Protein AF-A0A970EPM6-F1 (afdb_monomer)

Secondary structure (DSSP, 8-state):
-TTS---HHHIIIIIHHHHHHHHH--EE-SSS-EE--EETTHHHHHHHHHHHTT------HHHHHHHH-S-EE---HHHHHHHHHHTTEEEETTEEEETTEE-EEEEEEESSS-HHHHHHHHHHHHHHHHHT-EEEEEEE-HHHHHHHHHHT--SEE--------SS--HHHHGGG-GGG---TTS--SS-TT----HHHHHHHHHHTTS-TTSHHHHHHHHHHHHHHHHH-SS---S---------TTTEE----SSS-SS---TTSTTHHHHTTT-EEPP-

Mean predicted aligned error: 4.5 Å

Nearest PDB structures (foldseek):
  5hm4-assembly1_B  TM=7.494E-01  e=6.232E-09  Thermotoga maritima
  1vr5-assembly1_A  TM=7.298E-01  e=5.523E-08  Thermotoga maritima MSB8
  4pfy-assembly1_A  TM=6.991E-01  e=2.836E-08  Thermotoga maritima MSB8
  8j5u-assembly1_A  TM=7.714E-01  e=3.408E-04  Mycobacterium tuberculosis H37Rv
  3lvu-assembly2_B  TM=5.692E-01  e=3.206E-05  Ruegeria pomeroyi

Foldseek 3Di:
DAQAFCDVQCLVLAVVVCLVVLQVDWDDLQPPDIDSFWAQCPLVVVQVVVVVVVDDGDPDPVVSCNVPNRTFGDPDLVSVVSNCVVVQWDQDPQAIDHPRHADEFEEEEADPDDVVLVVVSVVVQVVCVVSGHHYDYDYDHPVVVVQLFQQLVHRHYRDDQFYDDDLQCLVTQVLVALVQDDHHRDGTSHTSLSDDDPLLNVLSVVLVVDDSPDPSSNVSVNVNVVVCVVVVSDGDDHRRDDDQDDDQPFKDDQADPVRNPDDNDCPDPCVVVRVVRIDTDDD

Structure (mmCIF, N/CA/C/O backbone):
data_AF-A0A970EPM6-F1
#
_entry.id   AF-A0A970EPM6-F1
#
loop_
_atom_site.group_PDB
_atom_site.id
_atom_site.type_symbol
_atom_site.label_atom_id
_atom_site.label_alt_id
_atom_site.label_comp_id
_atom_site.label_asym_id
_atom_site.label_entity_id
_atom_site.label_seq_id
_atom_site.pdbx_PDB_ins_code
_atom_site.Cartn_x
_atom_site.Cartn_y
_atom_site.Cartn_z
_atom_site.occupancy
_atom_site.B_iso_or_equiv
_atom_site.auth_seq_id
_atom_site.auth_comp_id
_atom_site.auth_asym_id
_atom_site.auth_atom_id
_atom_site.pdbx_PDB_model_num
ATOM 1 N N . LEU A 1 1 ? 0.037 4.634 -2.249 1.00 57.69 1 LEU A N 1
ATOM 2 C CA . LEU A 1 1 ? -1.307 4.823 -2.851 1.00 57.69 1 LEU A CA 1
ATOM 3 C C . LEU A 1 1 ? -1.718 3.546 -3.557 1.00 57.69 1 LEU A C 1
ATOM 5 O O . LEU A 1 1 ? -0.941 3.065 -4.363 1.00 57.69 1 LEU A O 1
ATOM 9 N N . PRO A 1 2 ? -2.758 2.858 -3.080 1.00 62.00 2 PRO A N 1
ATOM 10 C CA . PRO A 1 2 ? -2.523 2.028 -1.901 1.00 62.00 2 PRO A CA 1
ATOM 11 C C . PRO A 1 2 ? -2.769 0.551 -2.196 1.00 62.00 2 PRO A C 1
ATOM 13 O O . PRO A 1 2 ? -3.256 -0.155 -1.329 1.00 62.00 2 PRO A O 1
ATOM 16 N N . ILE A 1 3 ? -2.507 0.101 -3.422 1.00 72.38 3 ILE A N 1
ATOM 17 C CA . ILE A 1 3 ? -2.706 -1.310 -3.771 1.00 72.38 3 ILE A CA 1
ATOM 18 C C . ILE A 1 3 ? -1.622 -1.833 -4.696 1.00 72.38 3 ILE A C 1
ATOM 20 O O . ILE A 1 3 ? -1.410 -3.029 -4.716 1.00 72.38 3 ILE A O 1
ATOM 24 N N . LEU A 1 4 ? -0.903 -1.003 -5.450 1.00 86.12 4 LEU A N 1
ATOM 25 C CA . LEU A 1 4 ? 0.130 -1.489 -6.365 1.00 86.12 4 LEU A CA 1
ATOM 26 C C . LEU A 1 4 ? 1.472 -0.826 -6.041 1.00 86.12 4 LEU A C 1
ATOM 28 O O . LEU A 1 4 ? 1.567 0.149 -5.286 1.00 86.12 4 LEU A O 1
ATOM 32 N N . THR A 1 5 ? 2.545 -1.378 -6.590 1.00 86.00 5 THR A N 1
ATOM 33 C CA . THR A 1 5 ? 3.831 -0.679 -6.575 1.00 86.00 5 THR A CA 1
ATOM 34 C C . THR A 1 5 ? 3.772 0.448 -7.603 1.00 86.00 5 THR A C 1
ATOM 36 O O . THR A 1 5 ? 3.350 0.218 -8.733 1.00 86.00 5 THR A O 1
ATOM 39 N N . ALA A 1 6 ? 4.196 1.658 -7.231 1.00 85.50 6 ALA A N 1
ATOM 40 C CA . ALA A 1 6 ? 4.201 2.829 -8.112 1.00 85.50 6 ALA A CA 1
ATOM 41 C C . ALA A 1 6 ? 5.395 2.795 -9.087 1.00 85.50 6 ALA A C 1
ATOM 43 O O . ALA A 1 6 ? 6.259 3.664 -9.048 1.00 85.50 6 ALA A O 1
ATOM 44 N N . THR A 1 7 ? 5.513 1.736 -9.889 1.00 86.06 7 THR A N 1
ATOM 45 C CA . THR A 1 7 ? 6.491 1.699 -10.989 1.00 86.06 7 THR A CA 1
ATOM 46 C C . THR A 1 7 ? 6.049 2.660 -12.092 1.00 86.06 7 THR A C 1
ATOM 48 O O . THR A 1 7 ? 4.857 2.945 -12.191 1.00 86.06 7 THR A O 1
ATOM 51 N N . SER A 1 8 ? 6.954 3.117 -12.964 1.00 85.19 8 SER A N 1
ATOM 52 C CA . SER A 1 8 ? 6.582 4.002 -14.083 1.00 85.19 8 SER A CA 1
ATOM 53 C C . SER A 1 8 ? 5.450 3.405 -14.935 1.00 85.19 8 SER A C 1
ATOM 55 O O . SER A 1 8 ? 4.507 4.105 -15.289 1.00 85.19 8 SER A O 1
ATOM 57 N N . ALA A 1 9 ? 5.461 2.084 -15.160 1.00 89.19 9 ALA A N 1
ATOM 58 C CA . ALA A 1 9 ? 4.378 1.388 -15.856 1.00 89.19 9 ALA A CA 1
ATOM 59 C C . ALA A 1 9 ? 3.031 1.510 -15.121 1.00 89.19 9 ALA A C 1
ATOM 61 O O . ALA A 1 9 ? 2.028 1.880 -15.729 1.00 89.19 9 ALA A O 1
ATOM 62 N N . MET A 1 10 ? 2.988 1.240 -13.812 1.00 91.44 10 MET A N 1
ATOM 63 C CA . MET A 1 10 ? 1.738 1.341 -13.043 1.00 91.44 10 MET A CA 1
ATOM 64 C C . MET A 1 10 ? 1.288 2.788 -12.843 1.00 91.44 10 MET A C 1
ATOM 66 O O . MET A 1 10 ? 0.085 3.047 -12.760 1.00 91.44 10 MET A O 1
ATOM 70 N N . SER A 1 11 ? 2.233 3.726 -12.802 1.00 91.00 11 SER A N 1
ATOM 71 C CA . SER A 1 11 ? 1.948 5.154 -12.750 1.00 91.00 11 SER A CA 1
ATOM 72 C C . SER A 1 11 ? 1.157 5.603 -13.977 1.00 91.00 11 SER A C 1
ATOM 74 O O . SER A 1 11 ? 0.103 6.215 -13.812 1.00 91.00 11 SER A O 1
ATOM 76 N N . GLU A 1 12 ? 1.598 5.229 -15.182 1.00 92.06 12 GLU A N 1
ATOM 77 C CA . GLU A 1 12 ? 0.874 5.516 -16.429 1.00 92.06 12 GLU A CA 1
ATOM 78 C C . GLU A 1 12 ? -0.437 4.738 -16.542 1.00 92.06 12 GLU A C 1
ATOM 80 O O . GLU A 1 12 ? -1.476 5.300 -16.882 1.00 92.06 12 GLU A O 1
ATOM 85 N N . LEU A 1 13 ? -0.406 3.437 -16.245 1.00 93.69 13 LEU A N 1
ATOM 86 C CA . LEU A 1 13 ? -1.557 2.565 -16.457 1.00 93.69 13 LEU A CA 1
ATOM 87 C C . LEU A 1 13 ? -2.690 2.850 -15.471 1.00 93.69 13 LEU A C 1
ATOM 89 O O . LEU A 1 13 ? -3.850 2.801 -15.861 1.00 93.69 13 LEU A O 1
ATOM 93 N N . TYR A 1 14 ? -2.389 3.132 -14.205 1.00 94.06 14 TYR A N 1
ATOM 94 C CA . TYR A 1 14 ? -3.408 3.202 -13.157 1.00 94.06 14 TYR A CA 1
ATOM 95 C C . TYR A 1 14 ? -3.399 4.512 -12.377 1.00 94.06 14 TYR A C 1
ATOM 97 O O . TYR A 1 14 ? -4.472 5.042 -12.101 1.00 94.06 14 TYR A O 1
ATOM 105 N N . TYR A 1 15 ? -2.241 5.066 -12.008 1.00 92.88 15 TYR A N 1
ATOM 106 C CA . TYR A 1 15 ? -2.231 6.127 -10.990 1.00 92.88 15 TYR A CA 1
ATOM 107 C C . TYR A 1 15 ? -2.594 7.482 -11.584 1.00 92.88 15 TYR A C 1
ATOM 109 O O . TYR A 1 15 ? -3.502 8.138 -11.075 1.00 92.88 15 TYR A O 1
ATOM 117 N N . LYS A 1 16 ? -1.947 7.879 -12.685 1.00 93.44 16 LYS A N 1
ATOM 118 C CA . LYS A 1 16 ? -2.297 9.107 -13.410 1.00 93.44 16 LYS A CA 1
ATOM 119 C C . LYS A 1 16 ? -3.771 9.082 -13.864 1.00 93.44 16 LYS A C 1
ATOM 121 O O . LYS A 1 16 ? -4.469 10.055 -13.583 1.00 93.44 16 LYS A O 1
ATOM 126 N N . PRO A 1 17 ? -4.312 7.978 -14.430 1.00 95.69 17 PRO A N 1
ATOM 127 C CA . PRO A 1 17 ? -5.745 7.874 -14.731 1.00 95.69 17 PRO A CA 1
ATOM 128 C C . PRO A 1 17 ? -6.679 7.936 -13.512 1.00 95.69 17 PRO A C 1
ATOM 130 O O . PRO A 1 17 ? -7.803 8.421 -13.632 1.00 95.69 17 PRO A O 1
ATOM 133 N N . LEU A 1 18 ? -6.244 7.468 -12.335 1.00 95.44 18 LEU A N 1
ATOM 134 C CA . LEU A 1 18 ? -7.023 7.555 -11.091 1.00 95.44 18 LEU A CA 1
ATOM 135 C C . LEU A 1 18 ? -7.020 8.948 -10.465 1.00 95.44 18 LEU A C 1
ATOM 137 O O . LEU A 1 18 ? -7.893 9.228 -9.644 1.00 95.44 18 LEU A O 1
ATOM 141 N N . LEU A 1 19 ? -6.069 9.815 -10.819 1.00 94.94 19 LEU A N 1
ATOM 142 C CA . LEU A 1 19 ? -5.870 11.103 -10.157 1.00 94.94 19 LEU A CA 1
ATOM 143 C C . LEU A 1 19 ? -7.143 11.972 -10.099 1.00 94.94 19 LEU A C 1
ATOM 145 O O . LEU A 1 19 ? -7.460 12.441 -9.005 1.00 94.94 19 LEU A O 1
ATOM 149 N N . PRO A 1 20 ? -7.940 12.141 -11.177 1.00 97.31 20 PRO A N 1
ATOM 150 C CA . PRO A 1 20 ? -9.185 12.908 -11.096 1.00 97.31 20 PRO A CA 1
ATOM 151 C C . PRO A 1 20 ? -10.180 12.330 -10.083 1.00 97.31 20 PRO A C 1
ATOM 153 O O . PRO A 1 20 ? -10.831 13.075 -9.359 1.00 97.31 20 PRO A O 1
ATOM 156 N N . TRP A 1 21 ? -10.274 11.000 -9.993 1.00 97.50 21 TRP A N 1
ATOM 157 C CA . TRP A 1 21 ? -11.139 10.342 -9.015 1.00 97.50 21 TRP A CA 1
ATOM 158 C C . TRP A 1 21 ? -10.596 10.496 -7.589 1.00 97.50 21 TRP A C 1
ATOM 160 O O . TRP A 1 21 ? -11.365 10.771 -6.677 1.00 97.50 21 TRP A O 1
ATOM 170 N N . LEU A 1 22 ? -9.278 10.385 -7.393 1.00 96.19 22 LEU A N 1
ATOM 171 C CA . LEU A 1 22 ? -8.624 10.577 -6.093 1.00 96.19 22 LEU A CA 1
ATOM 172 C C . LEU A 1 22 ? -8.820 11.996 -5.540 1.00 96.19 22 LEU A C 1
ATOM 174 O O . LEU A 1 22 ? -8.994 12.160 -4.335 1.00 96.19 22 LEU A O 1
ATOM 178 N N . LEU A 1 23 ? -8.808 13.011 -6.407 1.00 97.19 23 LEU A N 1
ATOM 179 C CA . LEU A 1 23 ? -9.039 14.410 -6.032 1.00 97.19 23 LEU A CA 1
ATOM 180 C C . LEU A 1 23 ? -10.483 14.683 -5.587 1.00 97.19 23 LEU A C 1
ATOM 182 O O . LEU A 1 23 ? -10.712 15.577 -4.773 1.00 97.19 23 LEU A O 1
ATOM 186 N N . GLU A 1 24 ? -11.440 13.904 -6.089 1.00 97.94 24 GLU A N 1
ATOM 187 C CA . GLU A 1 24 ? -12.858 13.999 -5.728 1.00 97.94 24 GLU A CA 1
ATOM 188 C C . GLU A 1 24 ? -13.290 12.972 -4.676 1.00 97.94 24 GLU A C 1
ATOM 190 O O . GLU A 1 24 ? -14.407 13.044 -4.170 1.00 97.94 24 GLU A O 1
ATOM 195 N N . PHE A 1 25 ? -12.418 12.027 -4.320 1.00 97.25 25 PHE A N 1
ATOM 196 C CA . PHE A 1 25 ? -12.702 11.035 -3.296 1.00 97.25 25 PHE A CA 1
ATOM 197 C C . PHE A 1 25 ? -12.891 11.715 -1.937 1.00 97.25 25 PHE A C 1
ATOM 199 O O . PHE A 1 25 ? -12.015 12.444 -1.466 1.00 97.25 25 PHE A O 1
ATOM 206 N N . GLU A 1 26 ? -14.028 11.450 -1.297 1.00 97.31 26 GLU A N 1
ATOM 207 C CA . GLU A 1 26 ? -14.397 12.018 -0.005 1.00 97.31 26 GLU A CA 1
ATOM 208 C C . GLU A 1 26 ? -14.700 10.927 1.020 1.00 97.31 26 GLU A C 1
ATOM 210 O O . GLU A 1 26 ? -15.337 9.917 0.720 1.00 97.31 26 GLU A O 1
ATOM 215 N N . LEU A 1 27 ? -14.263 11.165 2.255 1.00 96.44 27 LEU A N 1
ATOM 216 C CA . LEU A 1 27 ? -14.622 10.371 3.422 1.00 96.44 27 LEU A CA 1
ATOM 217 C C . LEU A 1 27 ? -15.643 11.133 4.259 1.00 96.44 27 LEU A C 1
ATOM 219 O O . LEU A 1 27 ? -15.413 12.285 4.626 1.00 96.44 27 LEU A O 1
ATOM 223 N N . ASP A 1 28 ? -16.739 10.463 4.605 1.00 97.06 28 ASP A N 1
ATOM 224 C CA . ASP A 1 28 ? -17.712 10.949 5.580 1.00 97.06 28 ASP A CA 1
ATOM 225 C C . ASP A 1 28 ? -17.211 10.700 7.010 1.00 97.06 28 ASP A C 1
ATOM 227 O O . ASP A 1 28 ? -17.009 9.552 7.427 1.00 97.06 28 ASP A O 1
ATOM 231 N N . LEU A 1 29 ? -17.070 11.781 7.777 1.00 97.50 29 LEU A N 1
ATOM 232 C CA . LEU A 1 29 ? -16.545 11.776 9.141 1.00 97.50 29 LEU A CA 1
ATOM 233 C C . LEU A 1 29 ? -17.605 11.434 10.201 1.00 97.50 29 LEU A C 1
ATOM 235 O O . LEU A 1 29 ? -17.261 11.260 11.366 1.00 97.50 29 LEU A O 1
ATOM 239 N N . GLY A 1 30 ? -18.874 11.262 9.811 1.00 95.38 30 GLY A N 1
ATOM 240 C CA . GLY A 1 30 ? -19.963 10.799 10.682 1.00 95.38 30 GLY A CA 1
ATOM 241 C C . GLY A 1 30 ? -20.627 11.883 11.529 1.00 95.38 30 GLY A C 1
ATOM 242 O O . GLY A 1 30 ? -21.585 11.593 12.238 1.00 95.38 30 GLY A O 1
ATOM 243 N N . ASP A 1 31 ? -20.160 13.125 11.434 1.00 95.31 31 ASP A N 1
ATOM 244 C CA . ASP A 1 31 ? -20.709 14.308 12.107 1.00 95.31 31 ASP A CA 1
ATOM 245 C C . ASP A 1 31 ? -21.369 15.292 11.120 1.00 95.31 31 ASP A C 1
ATOM 247 O O . ASP A 1 31 ? -21.593 16.459 11.441 1.00 95.31 31 ASP A O 1
ATOM 251 N N . GLY A 1 32 ? -21.660 14.828 9.900 1.00 96.06 32 GLY A N 1
ATOM 252 C CA . GLY A 1 32 ? -22.164 15.653 8.802 1.00 96.06 32 GLY A CA 1
ATOM 253 C C . GLY 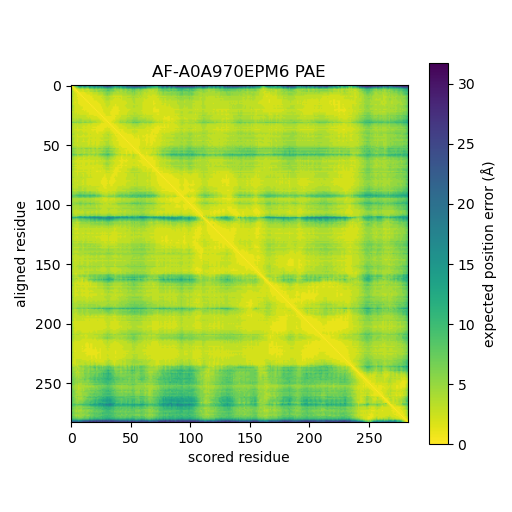A 1 32 ? -21.076 16.418 8.042 1.00 96.06 32 GLY A C 1
ATOM 254 O O . GLY A 1 32 ? -21.409 17.169 7.127 1.00 96.06 32 GLY A O 1
ATOM 255 N N . THR A 1 33 ? -19.796 16.237 8.390 1.00 97.56 33 THR A N 1
ATOM 256 C CA . THR A 1 33 ? -18.658 16.791 7.642 1.00 97.56 33 THR A CA 1
ATOM 257 C C . THR A 1 33 ? -17.938 15.720 6.822 1.00 97.56 33 THR A C 1
ATOM 259 O O . THR A 1 33 ? -17.946 14.536 7.167 1.00 97.56 33 THR A O 1
ATOM 262 N N . THR A 1 34 ? -17.302 16.137 5.726 1.00 98.06 34 THR A N 1
ATOM 263 C CA . THR A 1 34 ? -16.477 15.272 4.873 1.00 98.06 34 THR A CA 1
ATOM 264 C C . THR A 1 34 ? -15.042 15.790 4.781 1.00 98.06 34 THR A C 1
ATOM 266 O O . THR A 1 34 ? -14.743 16.935 5.133 1.00 98.06 34 THR A O 1
ATOM 269 N N . ILE A 1 35 ? -14.130 14.938 4.312 1.00 97.94 35 ILE A N 1
ATOM 270 C CA . ILE A 1 35 ? -12.763 15.321 3.946 1.00 97.94 35 ILE A CA 1
ATOM 271 C C . ILE A 1 35 ? -12.374 14.692 2.611 1.00 97.94 35 ILE A C 1
ATOM 273 O O . ILE A 1 35 ? -12.640 13.517 2.385 1.00 97.94 35 ILE A O 1
ATOM 277 N N . LYS A 1 36 ? -11.659 15.449 1.770 1.00 97.75 36 LYS A N 1
ATOM 278 C CA . LYS A 1 36 ? -10.892 14.922 0.631 1.00 97.75 36 LYS A CA 1
ATOM 279 C C . LYS A 1 36 ? -9.504 14.486 1.120 1.00 97.75 36 LYS A C 1
ATOM 281 O O . LYS A 1 36 ? -8.658 15.366 1.342 1.00 97.75 36 LYS A O 1
ATOM 286 N N . PRO A 1 37 ? -9.238 13.184 1.351 1.00 95.75 37 PRO A N 1
ATOM 287 C CA . PRO A 1 37 ? -8.049 12.734 2.073 1.00 95.75 37 PRO A CA 1
ATOM 288 C C . PRO A 1 37 ? -6.800 12.664 1.189 1.00 95.75 37 PRO A C 1
ATOM 290 O O . PRO A 1 37 ? -5.700 12.494 1.707 1.00 95.75 37 PRO A O 1
ATOM 293 N N . PHE A 1 38 ? -6.943 12.782 -0.132 1.00 96.25 38 PHE A N 1
ATOM 294 C CA . PHE A 1 38 ? -5.821 12.738 -1.060 1.00 96.25 38 PHE A CA 1
ATOM 295 C C . PHE A 1 38 ? -5.080 14.078 -1.125 1.00 96.25 38 PHE A C 1
ATOM 297 O O . PHE A 1 38 ? -5.693 15.150 -1.171 1.00 96.25 38 PHE A O 1
ATOM 304 N N . ASP A 1 39 ? -3.753 14.010 -1.130 1.00 95.38 39 ASP A N 1
ATOM 305 C CA . ASP A 1 39 ? -2.843 15.142 -1.231 1.00 95.38 39 ASP A CA 1
ATOM 306 C C . ASP A 1 39 ? -2.036 15.093 -2.535 1.00 95.38 39 ASP A C 1
ATOM 308 O O . ASP A 1 39 ? -1.052 14.351 -2.604 1.00 95.38 39 ASP A O 1
ATOM 312 N N . PRO A 1 40 ? -2.393 15.890 -3.556 1.00 95.62 40 PRO A N 1
ATOM 313 C CA . PRO A 1 40 ? -1.640 15.923 -4.808 1.00 95.62 40 PRO A CA 1
ATOM 314 C C . PRO A 1 40 ? -0.306 16.670 -4.685 1.00 95.62 40 PRO A C 1
ATOM 316 O O . PRO A 1 40 ? 0.550 16.550 -5.552 1.00 95.62 40 PRO A O 1
ATOM 319 N N . ASN A 1 41 ? -0.098 17.437 -3.610 1.00 95.75 41 ASN A N 1
ATOM 320 C CA . ASN A 1 41 ? 1.027 18.366 -3.504 1.00 95.75 41 ASN A CA 1
ATOM 321 C C . ASN A 1 41 ? 2.227 17.783 -2.747 1.00 95.75 41 ASN A C 1
ATOM 323 O O . ASN A 1 41 ? 3.171 18.507 -2.425 1.00 95.75 41 ASN A O 1
ATOM 327 N N . TYR A 1 42 ? 2.195 16.486 -2.428 1.00 93.62 42 TYR A N 1
ATOM 328 C CA . TYR A 1 42 ? 3.262 15.826 -1.680 1.00 93.62 42 TYR A CA 1
ATOM 329 C C . TYR A 1 42 ? 4.626 15.962 -2.364 1.00 93.62 42 TYR A C 1
ATOM 331 O O . TYR A 1 42 ? 5.580 16.367 -1.700 1.00 93.62 42 TYR A O 1
ATOM 339 N N . ALA A 1 43 ? 4.696 15.691 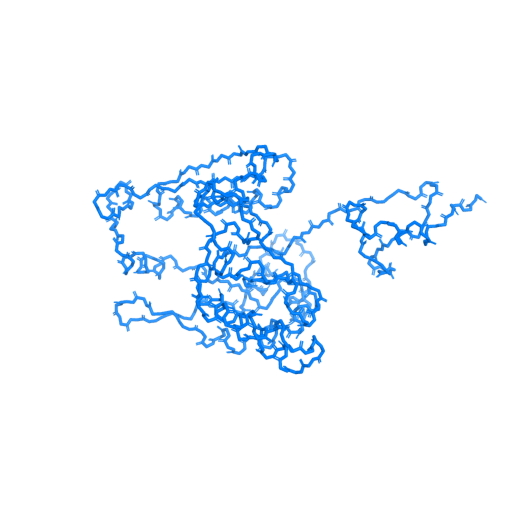-3.673 1.00 94.69 43 ALA A N 1
ATOM 340 C CA . ALA A 1 43 ? 5.931 15.735 -4.456 1.00 94.69 43 ALA A CA 1
ATOM 341 C C . ALA A 1 43 ? 6.635 17.099 -4.359 1.00 94.69 43 ALA A C 1
ATOM 343 O O . ALA A 1 43 ? 7.833 17.174 -4.095 1.00 94.69 43 ALA A O 1
ATOM 344 N N . PHE A 1 44 ? 5.877 18.191 -4.467 1.00 96.50 44 PHE A N 1
ATOM 345 C CA . PHE A 1 44 ? 6.427 19.544 -4.374 1.00 96.50 44 PHE A CA 1
ATOM 346 C C . PHE A 1 44 ? 6.917 19.875 -2.963 1.00 96.50 44 PHE A C 1
ATOM 348 O O . PHE A 1 44 ? 8.011 20.415 -2.804 1.00 96.50 44 PHE A O 1
ATOM 355 N N . ARG A 1 45 ? 6.151 19.505 -1.927 1.00 95.88 45 ARG A N 1
ATOM 356 C CA . ARG A 1 45 ? 6.543 19.767 -0.533 1.00 95.88 45 ARG A CA 1
ATOM 357 C C . ARG A 1 45 ? 7.786 18.988 -0.122 1.00 95.88 45 ARG A C 1
ATOM 359 O O . ARG A 1 45 ? 8.642 19.537 0.568 1.00 95.88 45 ARG A O 1
ATOM 366 N N . ILE A 1 46 ? 7.891 17.716 -0.513 1.00 95.25 46 ILE A N 1
ATOM 367 C CA . ILE A 1 46 ? 9.080 16.923 -0.186 1.00 95.25 46 ILE A CA 1
ATOM 368 C C . ILE A 1 46 ? 10.301 17.419 -0.966 1.00 95.25 46 ILE A C 1
ATOM 370 O O . ILE A 1 46 ? 11.385 17.489 -0.393 1.00 95.25 46 ILE A O 1
ATOM 374 N N . ALA A 1 47 ? 10.127 17.850 -2.219 1.00 97.19 47 ALA A N 1
ATOM 375 C CA . ALA A 1 47 ? 11.197 18.456 -3.001 1.00 97.19 47 ALA A CA 1
ATOM 376 C C . ALA A 1 47 ? 11.712 19.754 -2.365 1.00 97.19 47 ALA A C 1
ATOM 378 O O . ALA A 1 47 ? 12.916 19.911 -2.179 1.00 97.19 47 ALA A O 1
ATOM 379 N N . GLU A 1 48 ? 10.812 20.658 -1.968 1.00 97.12 48 GLU A N 1
ATOM 380 C CA . GLU A 1 48 ? 11.166 21.893 -1.260 1.00 97.12 48 GLU A CA 1
ATOM 381 C C . GLU A 1 48 ? 11.921 21.596 0.042 1.00 97.12 48 GLU A C 1
ATOM 383 O O . GLU A 1 48 ? 12.990 22.161 0.291 1.00 97.12 48 GLU A O 1
ATOM 388 N N . TYR A 1 49 ? 11.414 20.649 0.837 1.00 97.06 49 TYR A N 1
ATOM 389 C CA . TYR A 1 49 ? 12.086 20.208 2.053 1.00 97.06 49 TYR A CA 1
ATOM 390 C C . TYR A 1 49 ? 13.496 19.680 1.765 1.00 97.06 49 TYR A C 1
ATOM 392 O O . TYR A 1 49 ? 14.448 20.122 2.402 1.00 97.06 49 TYR A O 1
ATOM 400 N N . LEU A 1 50 ? 13.669 18.789 0.789 1.00 97.56 50 LEU A N 1
ATOM 401 C CA . LEU A 1 50 ? 14.977 18.219 0.458 1.00 97.56 50 LEU A CA 1
ATOM 402 C C . LEU A 1 50 ? 15.960 19.276 -0.070 1.00 97.56 50 LEU A C 1
ATOM 404 O O . LEU A 1 50 ? 17.116 19.281 0.356 1.00 97.56 50 LEU A O 1
ATOM 408 N N . ARG A 1 51 ? 15.514 20.235 -0.892 1.00 97.44 51 ARG A N 1
ATOM 409 C CA . ARG A 1 51 ? 16.359 21.377 -1.291 1.00 97.44 51 ARG A CA 1
ATOM 410 C C . ARG A 1 51 ? 16.780 22.217 -0.090 1.00 97.44 51 ARG A C 1
ATOM 412 O O . ARG A 1 51 ? 17.938 22.613 -0.004 1.00 97.44 51 ARG A O 1
ATOM 419 N N . SER A 1 52 ? 15.886 22.430 0.883 1.00 97.75 52 SER A N 1
ATOM 420 C CA . SER A 1 52 ? 16.232 23.131 2.133 1.00 97.75 52 SER A CA 1
ATOM 421 C C . SER A 1 52 ? 17.306 22.408 2.959 1.00 97.75 52 SER A C 1
ATOM 423 O O . SER A 1 52 ? 18.024 23.046 3.725 1.00 97.75 52 SER A O 1
ATOM 425 N N . GLN A 1 53 ? 17.439 21.087 2.788 1.00 98.00 53 GLN A N 1
ATOM 426 C CA . GLN A 1 53 ? 18.491 20.271 3.406 1.00 98.00 53 GLN A CA 1
ATOM 427 C C . GLN A 1 53 ? 19.788 20.233 2.573 1.00 98.00 53 GLN A C 1
ATOM 429 O O . GLN A 1 53 ? 20.747 19.573 2.968 1.00 98.00 53 GLN A O 1
ATOM 434 N N . GLY A 1 54 ? 19.838 20.938 1.437 1.00 97.31 54 GLY A N 1
ATOM 435 C CA . GLY A 1 54 ? 21.004 21.016 0.557 1.00 97.31 54 GLY A CA 1
ATOM 436 C C . GLY A 1 54 ? 21.110 19.893 -0.478 1.00 97.31 54 GLY A C 1
ATOM 437 O O . GLY A 1 54 ? 22.166 19.750 -1.091 1.00 97.31 54 GLY A O 1
ATOM 438 N N . TYR A 1 55 ? 20.054 19.096 -0.680 1.00 97.50 55 TYR A N 1
ATOM 439 C CA . TYR A 1 55 ? 20.023 18.111 -1.762 1.00 97.50 55 TYR A CA 1
ATOM 440 C C . TYR A 1 55 ? 19.739 18.779 -3.110 1.00 97.50 55 TYR A C 1
ATOM 442 O O . TYR A 1 55 ? 18.905 19.681 -3.205 1.00 97.50 55 TYR A O 1
ATOM 450 N N . ASP A 1 56 ? 20.408 18.292 -4.154 1.00 96.31 56 ASP A N 1
ATOM 451 C CA . ASP A 1 56 ? 20.168 18.700 -5.537 1.00 96.31 56 ASP A CA 1
ATOM 452 C C . ASP A 1 56 ? 18.925 17.978 -6.075 1.00 96.31 56 ASP A C 1
ATOM 454 O O . ASP A 1 56 ? 18.978 16.800 -6.431 1.00 96.31 56 ASP A O 1
ATOM 458 N N . ILE A 1 57 ? 17.779 18.659 -6.023 1.00 97.44 57 ILE A N 1
ATOM 459 C CA . ILE A 1 57 ? 16.481 18.134 -6.459 1.00 97.44 57 ILE A CA 1
ATOM 460 C C . ILE A 1 57 ? 15.958 19.009 -7.610 1.00 97.44 57 ILE A C 1
ATOM 462 O O . ILE A 1 57 ? 15.801 20.217 -7.388 1.00 97.44 57 ILE A O 1
ATOM 466 N N . PRO A 1 58 ? 15.622 18.434 -8.782 1.00 95.19 58 PRO A N 1
ATOM 467 C CA . PRO A 1 58 ? 15.068 19.164 -9.931 1.00 95.19 58 PRO A CA 1
ATOM 468 C C . PRO A 1 58 ? 13.800 19.938 -9.583 1.00 95.19 58 PRO A C 1
ATOM 470 O O . PRO A 1 58 ? 13.078 19.532 -8.676 1.00 95.19 58 PRO A O 1
ATOM 473 N N . ASP A 1 59 ? 13.519 21.050 -10.263 1.00 93.38 59 ASP A N 1
ATOM 474 C CA . ASP A 1 59 ? 12.338 21.900 -10.047 1.00 93.38 59 ASP A CA 1
ATOM 475 C C . ASP A 1 59 ? 11.192 21.672 -11.036 1.00 93.38 59 ASP A C 1
ATOM 477 O O . ASP A 1 59 ? 10.106 22.222 -10.839 1.00 93.38 59 ASP A O 1
ATOM 481 N N . ASP A 1 60 ? 11.392 20.821 -12.039 1.00 95.62 60 ASP A N 1
ATOM 482 C CA . ASP A 1 60 ? 10.375 20.500 -13.023 1.00 95.62 60 ASP A CA 1
ATOM 483 C C . ASP A 1 60 ? 9.316 19.536 -12.462 1.00 95.62 60 ASP A C 1
ATOM 485 O O . ASP A 1 60 ? 9.601 18.527 -11.817 1.00 95.62 60 ASP A O 1
ATOM 489 N N . GLU A 1 61 ? 8.051 19.870 -12.702 1.00 94.44 61 GLU A N 1
ATOM 490 C CA . GLU A 1 61 ? 6.909 19.154 -12.132 1.00 94.44 61 GLU A CA 1
ATOM 491 C C . GLU A 1 61 ? 6.853 17.680 -12.551 1.00 94.44 61 GLU A C 1
ATOM 493 O O . GLU A 1 61 ? 6.562 16.818 -11.722 1.00 94.44 61 GLU A O 1
ATOM 498 N N . GLU A 1 62 ? 7.160 17.379 -13.813 1.00 92.50 62 GLU A N 1
ATOM 499 C CA . GLU A 1 62 ? 7.095 16.016 -14.338 1.00 92.50 62 GLU A CA 1
ATOM 500 C C . GLU A 1 62 ? 8.116 15.100 -13.653 1.00 92.50 62 GLU A C 1
ATOM 502 O O . GLU A 1 62 ? 7.739 14.023 -13.185 1.00 92.50 62 GLU A O 1
ATOM 507 N N . THR A 1 63 ? 9.366 15.547 -13.495 1.00 93.31 63 THR A N 1
ATOM 508 C CA . THR A 1 63 ? 10.394 14.785 -12.773 1.00 93.31 63 THR A CA 1
ATOM 509 C C . THR A 1 63 ? 10.050 14.657 -11.297 1.00 93.31 63 THR A C 1
ATOM 511 O O . THR A 1 63 ? 10.233 13.588 -10.721 1.00 93.31 63 THR A O 1
ATOM 514 N N . LEU A 1 64 ? 9.493 15.693 -10.662 1.00 94.75 64 LEU A N 1
ATOM 515 C CA . LEU A 1 64 ? 9.058 15.585 -9.267 1.00 94.75 64 LEU A CA 1
ATOM 516 C C . LEU A 1 64 ? 7.949 14.544 -9.080 1.00 94.75 64 LEU A C 1
ATOM 518 O O . LEU A 1 64 ? 7.986 13.780 -8.111 1.00 94.75 64 LEU A O 1
ATOM 522 N N . ILE A 1 65 ? 6.981 14.492 -9.995 1.00 92.25 65 ILE A N 1
ATOM 523 C CA . ILE A 1 65 ? 5.908 13.491 -9.976 1.00 92.25 65 ILE A CA 1
ATOM 524 C C . ILE A 1 65 ? 6.457 12.090 -10.269 1.00 92.25 65 ILE A C 1
ATOM 526 O O . ILE A 1 65 ? 6.005 11.135 -9.640 1.00 92.25 65 ILE A O 1
ATOM 530 N N . ASP A 1 66 ? 7.427 11.940 -11.170 1.00 89.19 66 ASP A N 1
ATOM 531 C CA . ASP A 1 66 ? 8.085 10.650 -11.417 1.00 89.19 66 ASP A CA 1
ATOM 532 C C . ASP A 1 66 ? 8.868 10.166 -10.180 1.00 89.19 66 ASP A C 1
ATOM 534 O O . ASP A 1 66 ? 8.701 9.030 -9.735 1.00 89.19 66 ASP A O 1
ATOM 538 N N . MET A 1 67 ? 9.637 11.058 -9.545 1.00 89.44 67 MET A N 1
ATOM 539 C CA . MET A 1 67 ? 10.454 10.748 -8.366 1.00 89.44 67 MET A CA 1
ATOM 540 C C . MET A 1 67 ? 9.624 10.428 -7.115 1.00 89.44 67 MET A C 1
ATOM 542 O O . MET A 1 67 ? 9.949 9.498 -6.372 1.00 89.44 67 MET A O 1
ATOM 546 N N . PHE A 1 68 ? 8.592 11.229 -6.831 1.00 90.69 68 PHE A N 1
ATOM 547 C CA . PHE A 1 68 ? 7.868 11.193 -5.552 1.00 90.69 68 PHE A CA 1
ATOM 548 C C . PHE A 1 68 ? 6.415 10.716 -5.668 1.00 90.69 68 PHE A C 1
ATOM 550 O O . PHE A 1 68 ? 5.760 10.487 -4.647 1.00 90.69 68 PHE A O 1
ATOM 557 N N . GLY A 1 69 ? 5.921 10.510 -6.887 1.00 91.19 69 GLY A N 1
ATOM 558 C CA . GLY A 1 69 ? 4.573 10.041 -7.180 1.00 91.19 69 GLY A CA 1
ATOM 559 C C . GLY A 1 69 ? 3.531 11.157 -7.283 1.00 91.19 69 GLY A C 1
ATOM 560 O O . GLY A 1 69 ? 3.758 12.315 -6.944 1.00 91.19 69 GLY A O 1
ATOM 561 N N . ILE A 1 70 ? 2.326 10.767 -7.706 1.00 92.56 70 ILE A N 1
ATOM 562 C CA . ILE A 1 70 ? 1.184 11.667 -7.961 1.00 92.56 70 ILE A CA 1
ATOM 563 C C . ILE A 1 70 ? 0.569 12.312 -6.703 1.00 92.56 70 ILE A C 1
ATOM 565 O O . ILE A 1 70 ? -0.422 13.031 -6.802 1.00 92.56 70 ILE A O 1
ATOM 569 N N . GLY A 1 71 ? 1.075 11.983 -5.513 1.00 92.50 71 GLY A N 1
ATOM 570 C CA . GLY A 1 71 ? 0.521 12.432 -4.241 1.00 92.50 71 GLY A CA 1
ATOM 571 C C . GLY A 1 71 ? 0.682 11.418 -3.112 1.00 92.50 71 GLY A C 1
ATOM 572 O O . GLY A 1 71 ? 1.377 10.410 -3.244 1.00 92.50 71 GLY A O 1
ATOM 573 N N . CYS A 1 72 ? 0.006 11.662 -1.990 1.00 92.75 72 CYS A N 1
ATOM 574 C CA . CYS A 1 72 ? -0.090 10.726 -0.868 1.00 92.75 72 CYS A CA 1
ATOM 575 C C . CYS A 1 72 ? -1.399 10.911 -0.079 1.00 92.75 72 CYS A C 1
ATOM 577 O O . CYS A 1 72 ? -2.231 11.753 -0.414 1.00 92.75 72 CYS A O 1
ATOM 579 N N . TRP A 1 73 ? -1.607 10.107 0.966 1.00 93.38 73 TRP A N 1
ATOM 580 C CA . TRP A 1 73 ? -2.685 10.354 1.926 1.00 93.38 73 TRP A CA 1
ATOM 581 C C . TRP A 1 73 ? -2.304 11.499 2.867 1.00 93.38 73 TRP A C 1
ATOM 583 O O . TRP A 1 73 ? -1.205 11.502 3.425 1.00 93.38 73 TRP A O 1
ATOM 593 N N . LYS A 1 74 ? -3.213 12.459 3.064 1.00 93.81 74 LYS A N 1
ATOM 594 C CA . LYS A 1 74 ? -3.020 13.586 3.985 1.00 93.81 74 LYS A CA 1
ATOM 595 C C . LYS A 1 74 ? -2.813 13.091 5.412 1.00 93.81 74 LYS A C 1
ATOM 597 O O . LYS A 1 74 ? -3.549 12.239 5.906 1.00 93.81 74 LYS A O 1
ATOM 602 N N . TYR A 1 75 ? -1.885 13.728 6.119 1.00 94.12 75 TYR A N 1
ATOM 603 C CA . TYR A 1 75 ? -1.839 13.652 7.574 1.00 94.12 75 TYR A CA 1
ATOM 604 C C . TYR A 1 75 ? -2.950 14.540 8.161 1.00 94.12 75 TYR A C 1
ATOM 606 O O . TYR A 1 75 ? -2.838 15.765 8.147 1.00 94.12 75 TYR A O 1
ATOM 614 N N . ALA A 1 76 ? -4.034 13.923 8.639 1.00 96.69 76 ALA A N 1
ATOM 615 C CA . ALA A 1 76 ? -5.235 14.614 9.120 1.00 96.69 76 ALA A CA 1
ATOM 616 C C . ALA A 1 76 ? -5.734 14.031 10.464 1.00 96.69 76 ALA A C 1
ATOM 618 O O . ALA A 1 76 ? -6.760 13.348 10.493 1.00 96.69 76 ALA A O 1
ATOM 619 N N . PRO A 1 77 ? -5.026 14.272 11.588 1.00 97.25 77 PRO A N 1
ATOM 620 C CA . PRO A 1 77 ? -5.350 13.660 12.881 1.00 97.25 77 PRO A CA 1
ATOM 621 C C . PRO A 1 77 ? -6.753 14.019 13.395 1.00 97.25 77 PRO A C 1
ATOM 623 O O . PRO A 1 77 ? -7.425 13.169 13.964 1.00 97.25 77 PRO A O 1
ATOM 626 N N . GLU A 1 78 ? -7.248 15.231 13.145 1.00 97.12 78 GLU A N 1
ATOM 627 C CA . GLU A 1 78 ? -8.609 15.619 13.552 1.00 97.12 78 GLU A CA 1
ATOM 628 C C . GLU A 1 78 ? -9.689 14.807 12.820 1.00 97.12 78 GLU A C 1
ATOM 630 O O . GLU A 1 78 ? -10.668 14.372 13.425 1.00 97.12 78 GLU A O 1
ATOM 635 N N . ALA A 1 79 ? -9.498 14.548 11.522 1.00 98.00 79 ALA A N 1
ATOM 636 C CA . ALA A 1 79 ? -10.398 13.698 10.747 1.00 98.00 79 ALA A CA 1
ATOM 637 C C . ALA A 1 79 ? -10.297 12.230 11.187 1.00 98.00 79 ALA A C 1
ATOM 639 O O . ALA A 1 79 ? -11.319 11.560 11.321 1.00 98.00 79 ALA A O 1
ATOM 640 N N . ALA A 1 80 ? -9.082 11.744 11.467 1.00 97.38 80 ALA A N 1
ATOM 641 C CA . ALA A 1 80 ? -8.871 10.406 12.012 1.00 97.38 80 ALA A CA 1
ATOM 642 C C . ALA A 1 80 ? -9.587 10.221 13.362 1.00 97.38 80 ALA A C 1
ATOM 644 O O . ALA A 1 80 ? -10.246 9.205 13.561 1.00 97.38 80 ALA A O 1
ATOM 645 N N . GLU A 1 81 ? -9.531 11.209 14.262 1.00 97.88 81 GLU A N 1
ATOM 646 C CA . GLU A 1 81 ? -10.229 11.171 15.557 1.00 97.88 81 GLU A CA 1
ATOM 647 C C . GLU A 1 81 ? -11.740 11.010 15.377 1.00 97.88 81 GLU A C 1
ATOM 649 O O . GLU A 1 81 ? -12.338 10.122 15.986 1.00 97.88 81 GLU A O 1
ATOM 654 N N . LYS A 1 82 ? -12.344 11.789 14.473 1.00 98.12 82 LYS A N 1
ATOM 655 C CA . LYS A 1 82 ? -13.767 11.653 14.135 1.00 98.12 82 LYS A CA 1
ATOM 656 C C . LYS A 1 82 ? -14.101 10.269 13.576 1.00 98.12 82 LYS A C 1
ATOM 658 O O . LYS A 1 82 ? -15.099 9.681 13.983 1.00 98.12 82 LYS A O 1
ATOM 663 N N . LEU A 1 83 ? -13.258 9.716 12.701 1.00 97.44 83 LEU A N 1
ATOM 664 C CA . LEU A 1 83 ? -13.454 8.374 12.141 1.00 97.44 83 LEU A CA 1
ATOM 665 C C . LEU A 1 83 ? -13.365 7.274 13.209 1.00 97.44 83 LEU A C 1
ATOM 667 O O . LEU A 1 83 ? -14.189 6.361 13.201 1.00 97.44 83 LEU A O 1
ATOM 671 N N . PHE A 1 84 ? -12.428 7.366 14.158 1.00 97.50 84 PHE A N 1
ATOM 672 C CA . PHE A 1 84 ? -12.351 6.410 15.267 1.00 97.50 84 PHE A CA 1
ATOM 673 C C . PHE A 1 84 ? -13.567 6.510 16.198 1.00 97.50 84 PHE A C 1
ATOM 675 O O . PHE A 1 84 ? -14.126 5.481 16.577 1.00 97.50 84 PHE A O 1
ATOM 682 N N . ILE A 1 85 ? -14.038 7.725 16.499 1.00 97.75 85 ILE A N 1
ATOM 683 C CA . ILE A 1 85 ? -15.276 7.933 17.267 1.00 97.75 85 ILE A CA 1
ATOM 684 C C . ILE A 1 85 ? -16.484 7.353 16.518 1.00 97.75 85 ILE A C 1
ATOM 686 O O . ILE A 1 85 ? -17.275 6.613 17.103 1.00 97.75 85 ILE A O 1
ATOM 690 N N . LYS A 1 86 ? -16.596 7.607 15.208 1.00 97.12 86 LYS A N 1
ATOM 691 C CA . LYS A 1 86 ? -17.632 7.030 14.332 1.00 97.12 86 LYS A CA 1
ATOM 692 C C . LYS A 1 86 ? -17.602 5.497 14.336 1.00 97.12 86 LYS A C 1
ATOM 694 O O . LYS A 1 86 ? -18.657 4.870 14.300 1.00 97.12 86 LYS A O 1
ATOM 699 N N . ALA A 1 87 ? -16.416 4.892 14.415 1.00 96.88 87 ALA A N 1
ATOM 700 C CA . ALA A 1 87 ? -16.233 3.444 14.522 1.00 96.88 87 ALA A CA 1
ATOM 701 C C . ALA A 1 87 ? -16.571 2.872 15.919 1.00 96.88 87 ALA A C 1
ATOM 703 O O . ALA A 1 87 ? -16.547 1.653 16.109 1.00 96.88 87 ALA A O 1
ATOM 704 N N . GLY A 1 88 ? -16.915 3.724 16.890 1.00 97.44 88 GLY A N 1
ATOM 705 C CA . GLY A 1 88 ? -17.309 3.335 18.244 1.00 97.44 88 GLY A CA 1
ATOM 706 C C . GLY A 1 88 ? -16.157 3.275 19.245 1.00 97.44 88 GLY A C 1
ATOM 707 O O . GLY A 1 88 ? -16.309 2.641 20.292 1.00 97.44 88 GLY A O 1
ATOM 708 N N . LEU A 1 89 ? -15.009 3.886 18.935 1.00 98.19 89 LEU A N 1
ATOM 709 C CA . LEU A 1 89 ? -13.946 4.073 19.916 1.00 98.19 89 LEU A CA 1
ATOM 710 C C . LEU A 1 89 ? -14.205 5.319 20.769 1.00 98.19 89 LEU A C 1
ATOM 712 O O . LEU A 1 89 ? -14.710 6.338 20.305 1.00 98.19 89 LEU A O 1
ATOM 716 N N . GLU A 1 90 ? -13.788 5.249 22.024 1.00 97.75 90 GLU A N 1
ATOM 717 C CA . GLU A 1 90 ? -13.889 6.328 22.998 1.00 97.75 90 GLU A CA 1
ATOM 718 C C . GLU A 1 90 ? -12.488 6.779 23.406 1.00 97.75 90 GLU A C 1
ATOM 720 O O . GLU A 1 90 ? -11.675 5.972 23.863 1.00 97.75 90 GLU A O 1
ATOM 725 N N . LYS A 1 91 ? -12.208 8.077 23.287 1.00 96.50 91 LYS A N 1
ATOM 726 C CA . LYS A 1 91 ? -10.962 8.667 23.781 1.00 96.50 91 LYS A CA 1
ATOM 727 C C . LYS A 1 91 ? -11.102 9.007 25.265 1.00 96.50 91 LYS A C 1
ATOM 729 O O . LYS A 1 91 ? -12.010 9.741 25.653 1.00 96.50 91 LYS A O 1
ATOM 734 N N . ARG A 1 92 ? -10.203 8.485 26.098 1.00 95.50 92 ARG A N 1
ATOM 735 C CA . ARG A 1 92 ? -10.116 8.746 27.544 1.00 95.50 92 ARG A CA 1
ATOM 736 C C . ARG A 1 92 ? -8.761 9.373 27.887 1.00 95.50 92 ARG A C 1
ATOM 738 O O . ARG A 1 92 ? -7.923 9.579 27.013 1.00 95.50 92 ARG A O 1
ATOM 745 N N . ALA A 1 93 ? -8.555 9.715 29.160 1.00 93.19 93 ALA A N 1
ATOM 746 C CA . ALA A 1 93 ? -7.334 10.387 29.618 1.00 93.19 93 ALA A CA 1
ATOM 747 C C . ALA A 1 93 ? -6.064 9.529 29.462 1.00 93.19 93 ALA A C 1
ATOM 749 O O . ALA A 1 93 ? -4.973 10.070 29.317 1.00 93.19 93 ALA A O 1
ATOM 750 N N . ASP A 1 94 ? -6.214 8.207 29.503 1.00 93.50 94 ASP A N 1
ATOM 751 C CA . ASP A 1 94 ? -5.144 7.208 29.494 1.00 93.50 94 ASP A CA 1
ATOM 752 C C . ASP A 1 94 ? -5.050 6.412 28.180 1.00 93.50 94 ASP A C 1
ATOM 754 O O . ASP A 1 94 ? -4.173 5.561 28.046 1.00 93.50 94 ASP A O 1
ATOM 758 N N . GLY A 1 95 ? -5.918 6.685 27.202 1.00 95.81 95 GLY A N 1
ATOM 759 C CA . GLY A 1 95 ? -5.865 6.053 25.888 1.00 95.81 95 GLY A CA 1
ATOM 760 C C . GLY A 1 95 ? -7.225 5.924 25.214 1.00 95.81 95 GLY A C 1
ATOM 761 O O . GLY A 1 95 ? -8.212 6.551 25.604 1.00 95.81 95 GLY A O 1
ATOM 762 N N . TRP A 1 96 ? -7.265 5.092 24.181 1.00 98.25 96 TRP A N 1
ATOM 763 C CA . TRP A 1 96 ? -8.480 4.766 23.442 1.00 98.25 96 TRP A CA 1
ATOM 764 C C . TRP A 1 96 ? -9.108 3.476 23.955 1.00 98.25 96 TRP A C 1
ATOM 766 O O . TRP A 1 96 ? -8.406 2.557 24.371 1.00 98.25 96 TRP A O 1
ATOM 776 N N . TYR A 1 97 ? -10.434 3.411 23.908 1.00 98.25 97 TYR A N 1
ATOM 777 C CA . TYR A 1 97 ? -11.224 2.281 24.377 1.00 98.25 97 TYR A CA 1
ATOM 778 C C . TYR A 1 97 ? -12.223 1.855 23.311 1.00 98.25 97 TYR A C 1
ATOM 780 O O . TYR A 1 97 ? -12.753 2.688 22.582 1.00 98.25 97 TYR A O 1
ATOM 788 N N . TYR A 1 98 ? -12.521 0.563 23.248 1.00 97.75 98 TYR A N 1
ATOM 789 C CA . TYR A 1 98 ? -13.571 0.022 22.393 1.00 97.75 98 TYR A CA 1
ATOM 790 C C . TYR A 1 98 ? -14.445 -0.917 23.216 1.00 97.75 98 TYR A C 1
ATOM 792 O O . TYR A 1 98 ? -13.946 -1.842 23.854 1.00 97.75 98 TYR A O 1
ATOM 800 N N . LYS A 1 99 ? -15.760 -0.669 23.233 1.00 97.00 99 LYS A N 1
ATOM 801 C CA . LYS A 1 99 ? -16.731 -1.456 24.022 1.00 97.00 99 LYS A CA 1
ATOM 802 C C . LYS A 1 99 ? -16.350 -1.602 25.507 1.00 97.00 99 LYS A C 1
ATOM 804 O O . LYS A 1 99 ? -16.592 -2.640 26.112 1.00 97.00 99 LYS A O 1
ATOM 809 N N . GLY A 1 100 ? -15.777 -0.551 26.093 1.00 96.75 100 GLY A N 1
ATOM 810 C CA . GLY A 1 100 ? -15.406 -0.499 27.510 1.00 96.75 100 GLY A CA 1
ATOM 811 C C . GLY A 1 100 ? -13.993 -0.983 27.841 1.00 96.75 100 GLY A C 1
ATOM 812 O O . GLY A 1 100 ? -13.504 -0.633 28.913 1.00 96.75 100 GLY A O 1
ATOM 813 N N . GLU A 1 101 ? -13.316 -1.677 26.924 1.00 97.50 101 GLU A N 1
ATOM 814 C CA . GLU A 1 101 ? -11.972 -2.233 27.127 1.00 97.50 101 GLU A CA 1
ATOM 815 C C . GLU A 1 101 ? -10.883 -1.364 26.476 1.00 97.50 101 GLU A C 1
ATOM 817 O O . GLU A 1 101 ? -11.157 -0.732 25.447 1.00 97.50 101 GLU A O 1
ATOM 822 N N . PRO A 1 102 ? -9.656 -1.315 27.036 1.00 96.88 102 PRO A N 1
ATOM 823 C CA . PRO A 1 102 ? -8.535 -0.622 26.408 1.00 96.88 102 PRO A CA 1
ATOM 824 C C . PRO A 1 102 ? -8.282 -1.133 24.985 1.00 96.88 102 PRO A C 1
ATOM 826 O O . PRO A 1 102 ? -8.150 -2.335 24.754 1.00 96.88 102 PRO A O 1
ATOM 829 N N . PHE A 1 103 ? -8.179 -0.213 24.028 1.00 97.44 103 PHE A N 1
ATOM 830 C CA . PHE A 1 103 ? -7.864 -0.528 22.640 1.00 97.44 103 PHE A CA 1
ATOM 831 C C . PHE A 1 103 ? -6.345 -0.589 22.463 1.00 97.44 103 PHE A C 1
ATOM 833 O O . PHE A 1 103 ? -5.669 0.439 22.355 1.00 97.44 103 PHE A O 1
ATOM 840 N N . VAL A 1 104 ? -5.816 -1.813 22.490 1.00 96.69 104 VAL A N 1
ATOM 841 C CA . VAL A 1 104 ? -4.385 -2.109 22.372 1.00 96.69 104 VAL A CA 1
ATOM 842 C C . VAL A 1 104 ? -4.084 -2.633 20.972 1.00 96.69 104 VAL A C 1
ATOM 844 O O . VAL A 1 104 ? -4.824 -3.475 20.474 1.00 96.69 104 VAL A O 1
ATOM 847 N N . ILE A 1 105 ? -3.004 -2.143 20.360 1.00 97.12 105 ILE A N 1
ATOM 848 C CA . ILE A 1 105 ? -2.562 -2.532 19.016 1.00 97.12 105 ILE A CA 1
ATOM 849 C C . ILE A 1 105 ? -1.174 -3.172 19.090 1.00 97.12 105 ILE A C 1
ATOM 851 O O . ILE A 1 105 ? -0.197 -2.536 19.487 1.00 97.12 105 ILE A O 1
ATOM 855 N N . ASN A 1 106 ? -1.056 -4.415 18.649 1.00 97.81 106 ASN A N 1
ATOM 856 C CA . ASN A 1 106 ? 0.196 -5.145 18.549 1.00 97.81 106 ASN A CA 1
ATOM 857 C C . ASN A 1 106 ? 0.765 -5.048 17.133 1.00 97.81 106 ASN A C 1
ATOM 859 O O . ASN A 1 106 ? 0.168 -5.508 16.156 1.00 97.81 106 ASN A O 1
ATOM 863 N N . MET A 1 107 ? 1.957 -4.465 17.029 1.00 97.75 107 MET A N 1
ATOM 864 C CA . MET A 1 107 ? 2.641 -4.240 15.763 1.00 97.75 107 MET A CA 1
ATOM 865 C C . MET A 1 107 ? 3.869 -5.141 15.635 1.00 97.75 107 MET A C 1
ATOM 867 O O . MET A 1 107 ? 4.659 -5.278 16.574 1.00 97.75 107 MET A O 1
ATOM 871 N N . THR A 1 108 ? 4.066 -5.740 14.459 1.00 96.56 108 THR A N 1
ATOM 872 C CA . THR A 1 108 ? 5.245 -6.580 14.189 1.00 96.56 108 THR A CA 1
ATOM 873 C C . THR A 1 108 ? 5.947 -6.225 12.885 1.00 96.56 108 THR A C 1
ATOM 875 O O . THR A 1 108 ? 5.327 -5.783 11.920 1.00 96.56 108 THR A O 1
ATOM 878 N N . TYR A 1 109 ? 7.262 -6.427 12.831 1.00 94.88 109 TYR A N 1
ATOM 879 C CA . TYR A 1 109 ? 8.029 -6.299 11.593 1.00 94.88 109 TYR A CA 1
ATOM 880 C C . TYR A 1 109 ? 9.152 -7.334 11.499 1.00 94.88 109 TYR A C 1
ATOM 882 O O . TYR A 1 109 ? 9.567 -7.923 12.494 1.00 94.88 109 TYR A O 1
ATOM 890 N N . LEU A 1 110 ? 9.648 -7.563 10.285 1.00 92.94 110 LEU A N 1
ATOM 891 C CA . LEU A 1 110 ? 10.739 -8.498 10.027 1.00 92.94 110 LEU A CA 1
ATOM 892 C C . LEU A 1 110 ? 12.081 -7.945 10.544 1.00 92.94 110 LEU A C 1
ATOM 894 O O . LEU A 1 110 ? 12.469 -6.838 10.184 1.00 92.94 110 LEU A O 1
ATOM 898 N N . ALA A 1 111 ? 12.783 -8.705 11.391 1.00 87.38 111 ALA A N 1
ATOM 899 C CA . ALA A 1 111 ? 13.954 -8.218 12.127 1.00 87.38 111 ALA A CA 1
ATOM 900 C C . ALA A 1 111 ? 15.227 -8.032 11.278 1.00 87.38 111 ALA A C 1
ATOM 902 O O . ALA A 1 111 ? 15.943 -7.048 11.452 1.00 87.38 111 ALA A O 1
ATOM 903 N N . GLU A 1 112 ? 15.545 -8.996 10.409 1.00 78.56 112 GLU A N 1
ATOM 904 C CA . GLU A 1 112 ? 16.905 -9.144 9.852 1.00 78.56 112 GLU A CA 1
ATOM 905 C C . GLU A 1 112 ? 17.051 -8.679 8.403 1.00 78.56 112 GLU A C 1
ATOM 907 O O . GLU A 1 112 ? 18.138 -8.306 7.966 1.00 78.56 112 GLU A O 1
ATOM 912 N N . THR A 1 113 ? 15.964 -8.711 7.640 1.00 81.12 113 THR A N 1
ATOM 913 C CA . THR A 1 113 ? 15.961 -8.348 6.223 1.00 81.12 113 THR A CA 1
ATOM 914 C C . THR A 1 113 ? 14.910 -7.283 5.973 1.00 81.12 113 THR A C 1
ATOM 916 O O . THR A 1 113 ? 14.098 -6.971 6.841 1.00 81.12 113 THR A O 1
ATOM 919 N N . GLU A 1 114 ? 14.943 -6.699 4.778 1.00 81.88 114 GLU A N 1
ATOM 920 C CA . GLU A 1 114 ? 13.854 -5.843 4.318 1.00 81.88 114 GLU A CA 1
ATOM 921 C C . GLU A 1 114 ? 13.624 -4.598 5.193 1.00 81.88 114 GLU A C 1
ATOM 923 O O . GLU A 1 114 ? 12.503 -4.219 5.540 1.00 81.88 114 GLU A O 1
ATOM 928 N N . ALA A 1 115 ? 14.730 -3.921 5.516 1.00 86.19 115 ALA A N 1
ATOM 929 C CA . ALA A 1 115 ? 14.782 -2.788 6.438 1.00 86.19 115 ALA A CA 1
ATOM 930 C C . ALA A 1 115 ? 13.758 -1.677 6.152 1.00 86.19 115 ALA A C 1
ATOM 932 O O . ALA A 1 115 ? 13.350 -0.972 7.075 1.00 86.19 115 ALA A O 1
ATOM 933 N N . GLN A 1 116 ? 13.331 -1.497 4.898 1.00 86.50 116 GLN A N 1
ATOM 934 C CA . GLN A 1 116 ? 12.324 -0.493 4.569 1.00 86.50 116 GLN A CA 1
ATOM 935 C C . GLN A 1 116 ? 10.943 -0.830 5.162 1.00 86.50 116 GLN A C 1
ATOM 937 O O . GLN A 1 116 ? 10.297 0.054 5.724 1.00 86.50 116 GLN A O 1
ATOM 942 N N . ALA A 1 117 ? 10.534 -2.107 5.143 1.00 86.50 117 ALA A N 1
ATOM 943 C CA . ALA A 1 117 ? 9.282 -2.546 5.763 1.00 86.50 117 ALA A CA 1
ATOM 944 C C . ALA A 1 117 ? 9.295 -2.335 7.283 1.00 86.50 117 ALA A C 1
ATOM 946 O O . ALA A 1 117 ? 8.332 -1.818 7.858 1.00 86.50 117 ALA A O 1
ATOM 947 N N . GLY A 1 118 ? 10.423 -2.662 7.923 1.00 90.75 118 GLY A N 1
ATOM 948 C CA . GLY A 1 118 ? 10.641 -2.395 9.344 1.00 90.75 118 GLY A CA 1
ATOM 949 C C . GLY A 1 118 ? 10.563 -0.908 9.680 1.00 90.75 118 GLY A C 1
ATOM 950 O O . GLY A 1 118 ? 9.793 -0.516 10.553 1.00 90.75 118 GLY A O 1
ATOM 951 N N . ARG A 1 119 ? 11.285 -0.056 8.939 1.00 90.56 119 ARG A N 1
ATOM 952 C CA . ARG A 1 119 ? 11.274 1.405 9.139 1.00 90.56 119 ARG A CA 1
ATOM 953 C C . ARG A 1 119 ? 9.884 2.015 8.981 1.00 90.56 119 ARG A C 1
ATOM 955 O O . ARG A 1 119 ? 9.518 2.869 9.780 1.00 90.56 119 ARG A O 1
ATOM 962 N N . GLY A 1 120 ? 9.105 1.569 7.997 1.00 91.44 120 GLY A N 1
ATOM 963 C CA . GLY A 1 120 ? 7.721 2.015 7.840 1.00 91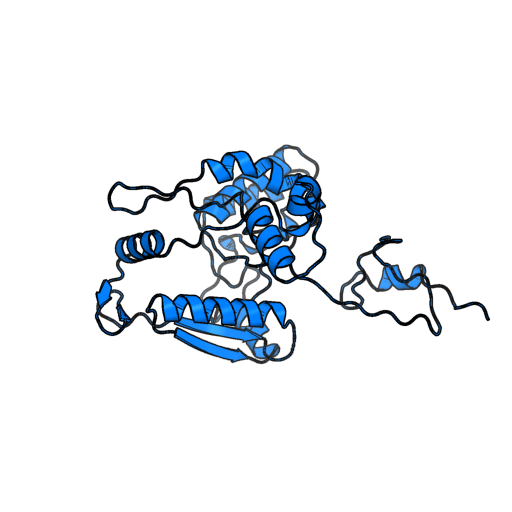.44 120 GLY A CA 1
ATOM 964 C C . GLY A 1 120 ? 6.829 1.641 9.010 1.00 91.44 120 GLY A C 1
ATOM 965 O O . GLY A 1 120 ? 6.064 2.469 9.492 1.00 91.44 120 GLY A O 1
ATOM 966 N N . THR A 1 121 ? 6.968 0.410 9.504 1.00 94.25 121 THR A N 1
ATOM 967 C CA . THR A 1 121 ? 6.203 -0.067 10.664 1.00 94.25 121 THR A CA 1
ATOM 968 C C . THR A 1 121 ? 6.574 0.708 11.929 1.00 94.25 121 THR A C 1
ATOM 970 O O . THR A 1 121 ? 5.687 1.099 12.681 1.00 94.25 121 THR A O 1
ATOM 973 N N . ILE A 1 122 ? 7.866 0.994 12.133 1.00 95.44 122 ILE A N 1
ATOM 974 C CA . ILE A 1 122 ? 8.358 1.840 13.234 1.00 95.44 122 ILE A CA 1
ATOM 975 C C . ILE A 1 122 ? 7.785 3.261 13.119 1.00 95.44 122 ILE A C 1
ATOM 977 O O . ILE A 1 122 ? 7.250 3.788 14.089 1.00 95.44 122 ILE A O 1
ATOM 981 N N . ALA A 1 123 ? 7.818 3.865 11.928 1.00 94.88 123 ALA A N 1
ATOM 982 C CA . ALA A 1 123 ? 7.257 5.198 11.715 1.00 94.88 123 ALA A CA 1
ATOM 983 C C . ALA A 1 123 ? 5.739 5.239 11.970 1.00 94.88 123 ALA A C 1
ATOM 985 O O . ALA A 1 123 ? 5.240 6.191 12.568 1.00 94.88 123 ALA A O 1
ATOM 986 N N . ALA A 1 124 ? 5.002 4.205 11.552 1.00 95.38 124 ALA A N 1
ATOM 987 C CA . ALA A 1 124 ? 3.575 4.075 11.836 1.00 95.38 124 ALA A CA 1
ATOM 988 C C . ALA A 1 124 ? 3.303 3.930 13.342 1.00 95.38 124 ALA A C 1
ATOM 990 O O . ALA A 1 124 ? 2.406 4.595 13.858 1.00 95.38 124 ALA A O 1
ATOM 991 N N . TYR A 1 125 ? 4.101 3.124 14.051 1.00 97.62 125 TYR A N 1
ATOM 992 C CA . TYR A 1 125 ? 4.034 2.992 15.508 1.00 97.62 125 TYR A CA 1
ATOM 993 C C . TYR A 1 125 ? 4.196 4.351 16.200 1.00 97.62 125 TYR A C 1
ATOM 995 O O . TYR A 1 125 ? 3.344 4.725 17.007 1.00 97.62 125 TYR A O 1
ATOM 1003 N N . ASP A 1 126 ? 5.213 5.131 15.822 1.00 97.38 126 ASP A N 1
ATOM 1004 C CA . ASP A 1 126 ? 5.453 6.457 16.399 1.00 97.38 126 ASP A CA 1
ATOM 1005 C C . ASP A 1 126 ? 4.253 7.398 16.196 1.00 97.38 126 ASP A C 1
ATOM 1007 O O . ASP A 1 126 ? 3.868 8.129 17.113 1.00 97.38 126 ASP A O 1
ATOM 1011 N N . GLN A 1 127 ? 3.623 7.372 15.013 1.00 96.69 127 GLN A N 1
ATOM 1012 C CA . GLN A 1 127 ? 2.433 8.189 14.747 1.00 96.69 127 GLN A CA 1
ATOM 1013 C C . GLN A 1 127 ? 1.209 7.722 15.545 1.00 96.69 127 GLN A C 1
ATOM 1015 O O . GLN A 1 127 ? 0.479 8.564 16.065 1.00 96.69 127 GLN A O 1
ATOM 1020 N N . LEU A 1 128 ? 0.987 6.411 15.682 1.00 96.88 128 LEU A N 1
ATOM 1021 C CA . LEU A 1 128 ? -0.146 5.866 16.439 1.00 96.88 128 LEU A CA 1
ATOM 1022 C C . LEU A 1 128 ? -0.018 6.144 17.944 1.00 96.88 128 LEU A C 1
ATOM 1024 O O . LEU A 1 128 ? -0.990 6.565 18.573 1.00 96.88 128 LEU A O 1
ATOM 1028 N N . VAL A 1 129 ? 1.185 6.003 18.510 1.00 97.25 129 VAL A N 1
ATOM 1029 C CA . VAL A 1 129 ? 1.457 6.367 19.911 1.00 97.25 129 VAL A CA 1
ATOM 1030 C C . VAL A 1 129 ? 1.268 7.866 20.124 1.00 97.25 129 VAL A C 1
ATOM 1032 O O . VAL A 1 129 ? 0.592 8.276 21.065 1.00 97.25 129 VAL A O 1
ATOM 1035 N N . LYS A 1 130 ? 1.792 8.707 19.221 1.00 96.75 130 LYS A N 1
ATOM 1036 C CA . LYS A 1 130 ? 1.590 10.165 19.278 1.00 96.75 130 LYS A CA 1
ATOM 1037 C C . LYS A 1 130 ? 0.110 10.556 19.189 1.00 96.75 130 LYS A C 1
ATOM 1039 O O . LYS A 1 130 ? -0.294 11.550 19.787 1.00 96.75 130 LYS A O 1
ATOM 1044 N N . PHE A 1 131 ? -0.691 9.783 18.461 1.00 97.31 131 PHE A N 1
ATOM 1045 C CA . PHE A 1 131 ? -2.140 9.955 18.365 1.00 97.31 131 PHE A CA 1
ATOM 1046 C C . PHE A 1 131 ? -2.894 9.537 19.647 1.00 97.31 131 PHE A C 1
ATOM 1048 O O . PHE A 1 131 ? -4.054 9.906 19.845 1.00 97.31 131 PHE A O 1
ATOM 1055 N N . GLY A 1 132 ? -2.228 8.810 20.548 1.00 96.38 132 GLY A N 1
ATOM 1056 C CA . GLY A 1 132 ? -2.745 8.396 21.852 1.00 96.38 132 GLY A CA 1
ATOM 1057 C C . GLY A 1 132 ? -3.185 6.935 21.930 1.00 96.38 132 GLY A C 1
ATOM 1058 O O . GLY A 1 132 ? -3.803 6.557 22.925 1.00 96.38 132 GLY A O 1
ATOM 1059 N N . PHE A 1 133 ? -2.915 6.111 20.910 1.00 97.62 133 PHE A N 1
ATOM 1060 C CA . PHE A 1 133 ? -3.165 4.669 20.995 1.00 97.62 133 PHE A CA 1
ATOM 1061 C C . PHE A 1 133 ? -2.162 3.975 21.914 1.00 97.62 133 PHE A C 1
ATOM 1063 O O . PHE A 1 133 ? -0.993 4.355 21.992 1.00 97.62 133 PHE A O 1
ATOM 1070 N N . ASN A 1 134 ? -2.624 2.910 22.571 1.00 96.31 134 ASN A N 1
ATOM 1071 C CA . ASN A 1 134 ? -1.746 1.996 23.280 1.00 96.31 134 ASN A CA 1
ATOM 1072 C C . ASN A 1 134 ? -1.210 0.960 22.285 1.00 96.31 134 ASN A C 1
ATOM 1074 O O . ASN A 1 134 ? -1.944 0.066 21.866 1.00 96.31 134 ASN A O 1
ATOM 1078 N N . CYS A 1 135 ? 0.053 1.095 21.887 1.00 97.69 135 CYS A N 1
ATOM 1079 C CA . CYS A 1 135 ? 0.673 0.217 20.901 1.00 97.69 135 CYS A CA 1
ATOM 1080 C C . CYS A 1 135 ? 1.851 -0.553 21.502 1.00 97.69 135 CYS A C 1
ATOM 1082 O O . CYS A 1 135 ? 2.612 -0.016 22.307 1.00 97.69 135 CYS A O 1
ATOM 1084 N N . THR A 1 136 ? 2.069 -1.778 21.033 1.00 97.75 136 THR A N 1
ATOM 1085 C CA . THR A 1 136 ? 3.330 -2.506 21.213 1.00 97.75 136 THR A CA 1
ATOM 1086 C C . THR A 1 136 ? 4.009 -2.696 19.862 1.00 97.75 136 THR A C 1
ATOM 1088 O O . THR A 1 136 ? 3.342 -2.787 18.833 1.00 97.75 136 THR A O 1
ATOM 1091 N N . LEU A 1 137 ? 5.342 -2.748 19.848 1.00 97.88 137 LEU A N 1
ATOM 1092 C CA . LEU A 1 137 ? 6.120 -3.004 18.640 1.00 97.88 137 LEU A CA 1
ATOM 1093 C C . LEU A 1 137 ? 7.191 -4.051 18.926 1.00 97.88 137 LEU A C 1
ATOM 1095 O O . LEU A 1 137 ? 7.980 -3.904 19.858 1.00 97.88 137 LEU A O 1
ATOM 1099 N N . SER A 1 138 ? 7.246 -5.091 18.100 1.00 96.94 138 SER A N 1
ATOM 1100 C CA . SER A 1 138 ? 8.282 -6.121 18.181 1.00 96.94 138 SER A CA 1
ATOM 1101 C C . SER A 1 138 ? 8.793 -6.520 16.803 1.00 96.94 138 SER A C 1
ATOM 1103 O O . SER A 1 138 ? 8.096 -6.395 15.795 1.00 96.94 138 SER A O 1
ATOM 1105 N N . SER A 1 139 ? 10.035 -6.989 16.753 1.00 96.00 139 SER A N 1
ATOM 1106 C CA . SER A 1 139 ? 10.580 -7.619 15.558 1.00 96.00 139 SER A CA 1
ATOM 1107 C C . SER A 1 139 ? 10.464 -9.141 15.658 1.00 96.00 139 SER A C 1
ATOM 1109 O O . SER A 1 139 ? 10.504 -9.711 16.749 1.00 96.00 139 SER A O 1
ATOM 1111 N N . VAL A 1 140 ? 10.300 -9.807 14.517 1.00 96.12 140 VAL A N 1
ATOM 1112 C CA . VAL A 1 140 ? 10.152 -11.266 14.421 1.00 96.12 140 VAL A CA 1
ATOM 1113 C C . VAL A 1 140 ? 11.128 -11.854 13.400 1.00 96.12 140 VAL A C 1
ATOM 1115 O O . VAL A 1 140 ? 11.588 -11.161 12.489 1.00 96.12 140 VAL A O 1
ATOM 1118 N N . SER A 1 141 ? 11.455 -13.141 13.546 1.00 95.38 141 SER A N 1
ATOM 1119 C CA . SER A 1 141 ? 12.270 -13.869 12.563 1.00 95.38 141 SER A CA 1
ATOM 1120 C C . SER A 1 141 ? 11.501 -14.096 11.259 1.00 95.38 141 SER A C 1
ATOM 1122 O O . SER A 1 141 ? 10.268 -14.105 11.263 1.00 95.38 141 SER A O 1
ATOM 1124 N N . SER A 1 142 ? 12.208 -14.356 10.153 1.00 93.44 142 SER A N 1
ATOM 1125 C CA . SER A 1 142 ? 11.581 -14.631 8.849 1.00 93.44 142 SER A CA 1
ATOM 1126 C C . SER A 1 142 ? 10.567 -15.774 8.909 1.00 93.44 142 SER A C 1
ATOM 1128 O O . SER A 1 142 ? 9.462 -15.636 8.404 1.00 93.44 142 SER A O 1
ATOM 1130 N N . ALA A 1 143 ? 10.880 -16.866 9.617 1.00 94.75 143 ALA A N 1
ATOM 1131 C CA . ALA A 1 143 ? 9.969 -18.006 9.744 1.00 94.75 143 ALA A CA 1
ATOM 1132 C C . ALA A 1 143 ? 8.668 -17.661 10.497 1.00 94.75 143 ALA A C 1
ATOM 1134 O O . ALA A 1 143 ? 7.592 -18.152 10.146 1.00 94.75 143 ALA A O 1
ATOM 1135 N N . VAL A 1 144 ? 8.755 -16.818 11.533 1.00 95.81 144 VAL A N 1
ATOM 1136 C CA . VAL A 1 144 ? 7.580 -16.349 12.284 1.00 95.81 144 VAL A CA 1
ATOM 1137 C C . VAL A 1 144 ? 6.778 -15.356 11.448 1.00 95.81 144 VAL A C 1
ATOM 1139 O O . VAL A 1 144 ? 5.558 -15.463 11.404 1.00 95.81 144 VAL A O 1
ATOM 1142 N N . TRP A 1 145 ? 7.450 -14.442 10.747 1.00 94.56 145 TRP A N 1
ATOM 1143 C CA . TRP A 1 145 ? 6.825 -13.490 9.830 1.00 94.56 145 TRP A CA 1
ATOM 1144 C C . TRP A 1 145 ? 6.062 -14.204 8.702 1.00 94.56 145 TRP A C 1
ATOM 1146 O O . TRP A 1 145 ? 4.872 -13.964 8.525 1.00 94.56 145 TRP A O 1
ATOM 1156 N N . ASP A 1 146 ? 6.682 -15.179 8.030 1.00 93.19 146 ASP A N 1
ATOM 1157 C CA . ASP A 1 146 ? 6.035 -15.987 6.984 1.00 93.19 146 ASP A CA 1
ATOM 1158 C C . ASP A 1 146 ? 4.822 -16.755 7.522 1.00 93.19 146 ASP A C 1
ATOM 1160 O O . ASP A 1 146 ? 3.780 -16.863 6.868 1.00 93.19 146 ASP A O 1
ATOM 1164 N N . THR A 1 147 ? 4.950 -17.310 8.730 1.00 95.94 147 THR A N 1
ATOM 1165 C CA . THR A 1 147 ? 3.861 -18.044 9.380 1.00 95.94 147 THR A CA 1
ATOM 1166 C C . THR A 1 147 ? 2.709 -17.109 9.718 1.00 95.94 147 THR A C 1
ATOM 1168 O O . THR A 1 147 ? 1.579 -17.401 9.336 1.00 95.94 147 THR A O 1
ATOM 1171 N N . ASN A 1 148 ? 2.983 -15.976 10.369 1.00 95.88 148 ASN A N 1
ATOM 1172 C CA . ASN A 1 148 ? 1.969 -14.993 10.740 1.00 95.88 148 ASN A CA 1
ATOM 1173 C C . ASN A 1 148 ? 1.273 -14.412 9.507 1.00 95.88 148 ASN A C 1
ATOM 1175 O O . ASN A 1 148 ? 0.052 -14.291 9.521 1.00 95.88 148 ASN A O 1
ATOM 1179 N N . GLY A 1 149 ? 2.007 -14.117 8.431 1.00 94.38 149 GLY A N 1
ATOM 1180 C CA . GLY A 1 149 ? 1.430 -13.667 7.165 1.00 94.38 149 GLY A CA 1
ATOM 1181 C C . GLY A 1 149 ? 0.463 -14.703 6.592 1.00 94.38 149 GLY A C 1
ATOM 1182 O O . GLY A 1 149 ? -0.689 -14.395 6.291 1.00 94.38 149 GLY A O 1
ATOM 1183 N N . ALA A 1 150 ? 0.884 -15.968 6.539 1.00 94.44 150 ALA A N 1
ATOM 1184 C CA . ALA A 1 150 ? 0.058 -17.056 6.024 1.00 94.44 150 ALA A CA 1
ATOM 1185 C C . ALA A 1 150 ? -1.173 -17.362 6.900 1.00 94.44 150 ALA A C 1
ATOM 1187 O O . ALA A 1 150 ? -2.230 -17.716 6.375 1.00 94.44 150 ALA A O 1
ATOM 1188 N N . THR A 1 151 ? -1.073 -17.225 8.226 1.00 96.44 151 THR A N 1
ATOM 1189 C CA . THR A 1 151 ? -2.144 -17.588 9.176 1.00 96.44 151 THR A CA 1
ATOM 1190 C C . THR A 1 151 ? -2.962 -16.410 9.702 1.00 96.44 151 THR A C 1
ATOM 1192 O O . THR A 1 151 ? -4.003 -1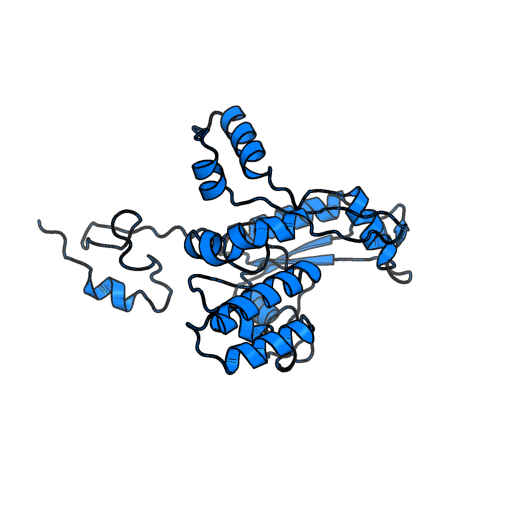6.625 10.322 1.00 96.44 151 THR A O 1
ATOM 1195 N N . GLY A 1 152 ? -2.547 -15.175 9.419 1.00 95.62 152 GLY A N 1
ATOM 1196 C CA . GLY A 1 152 ? -3.258 -13.954 9.826 1.00 95.62 152 GLY A CA 1
ATOM 1197 C C . GLY A 1 152 ? -3.079 -13.648 11.292 1.00 95.62 152 GLY A C 1
ATOM 1198 O O . GLY A 1 152 ? -3.905 -12.979 11.897 1.00 95.62 152 GLY A O 1
ATOM 1199 N N . ASN A 1 153 ? -2.022 -14.193 11.883 1.00 95.31 153 ASN A N 1
ATOM 1200 C CA . ASN A 1 153 ? -1.741 -14.058 13.296 1.00 95.31 153 ASN A CA 1
ATOM 1201 C C . ASN A 1 153 ? -0.959 -12.761 13.559 1.00 95.31 153 ASN A C 1
ATOM 1203 O O . ASN A 1 153 ? 0.187 -12.788 14.004 1.00 95.31 153 ASN A O 1
ATOM 1207 N N . PHE A 1 154 ? -1.560 -11.630 13.189 1.00 94.81 154 PHE A N 1
ATOM 1208 C CA . PHE A 1 154 ? -1.057 -10.275 13.409 1.00 94.81 154 PHE A CA 1
ATOM 1209 C C . PHE A 1 154 ? -2.226 -9.280 13.427 1.00 94.81 154 PHE A C 1
ATOM 1211 O O . PHE A 1 154 ? -3.266 -9.540 12.828 1.00 94.81 154 PHE A O 1
ATOM 1218 N N . GLU A 1 155 ? -2.044 -8.132 14.081 1.00 94.94 155 GLU A N 1
ATOM 1219 C CA . GLU A 1 155 ? -3.016 -7.028 14.053 1.00 94.94 155 GLU A CA 1
ATOM 1220 C C . GLU A 1 155 ? -2.564 -5.958 13.054 1.00 94.94 155 GLU A C 1
ATOM 1222 O O . GLU A 1 155 ? -3.231 -5.721 12.050 1.00 94.94 155 GLU A O 1
ATOM 1227 N N . ILE A 1 156 ? -1.375 -5.378 13.263 1.00 95.06 156 ILE A N 1
ATOM 1228 C CA . ILE A 1 156 ? -0.686 -4.554 12.261 1.00 95.06 156 ILE A CA 1
ATOM 1229 C C . ILE A 1 156 ? 0.726 -5.093 12.060 1.00 95.06 156 ILE A C 1
ATOM 1231 O O . ILE A 1 156 ? 1.422 -5.457 13.008 1.00 95.06 156 ILE A O 1
ATOM 1235 N N . ALA A 1 157 ? 1.179 -5.146 10.813 1.00 94.00 157 ALA A N 1
ATOM 1236 C CA . ALA A 1 157 ? 2.517 -5.620 10.522 1.00 94.00 157 ALA A CA 1
ATOM 1237 C C . ALA A 1 157 ? 3.068 -5.085 9.201 1.00 94.00 157 ALA A C 1
ATOM 1239 O O . ALA A 1 157 ? 2.319 -4.790 8.269 1.00 94.00 157 ALA A O 1
ATOM 1240 N N . GLY A 1 158 ? 4.393 -4.991 9.121 1.00 92.62 158 GLY A N 1
ATOM 1241 C CA . GLY A 1 158 ? 5.094 -4.621 7.894 1.00 92.62 158 GLY A CA 1
ATOM 1242 C C . GLY A 1 158 ? 5.176 -5.790 6.915 1.00 92.62 158 GLY A C 1
ATOM 1243 O O . GLY A 1 158 ? 5.890 -6.755 7.188 1.00 92.62 158 GLY A O 1
ATOM 1244 N N . TYR A 1 159 ? 4.493 -5.677 5.771 1.00 90.12 159 TYR A N 1
ATOM 1245 C CA . TYR A 1 159 ? 4.485 -6.670 4.687 1.00 90.12 159 TYR A CA 1
ATOM 1246 C C . TYR A 1 159 ? 4.643 -6.039 3.290 1.00 90.12 159 TYR A C 1
ATOM 1248 O O . TYR A 1 159 ? 4.513 -4.824 3.133 1.00 90.12 159 TYR A O 1
ATOM 1256 N N . TRP A 1 160 ? 4.882 -6.880 2.270 1.00 84.88 160 TRP A N 1
ATOM 1257 C CA . TRP A 1 160 ? 4.726 -6.545 0.840 1.00 84.88 160 TRP A CA 1
ATOM 1258 C C . TRP A 1 160 ? 3.440 -7.189 0.310 1.00 84.88 160 TRP A C 1
ATOM 1260 O O . TRP A 1 160 ? 3.466 -8.339 -0.123 1.00 84.88 160 TRP A O 1
ATOM 1270 N N . PRO A 1 161 ? 2.298 -6.494 0.389 1.00 81.94 161 PRO A N 1
ATOM 1271 C CA . PRO A 1 161 ? 1.002 -7.104 0.102 1.00 81.94 161 PRO A CA 1
ATOM 1272 C C . PRO A 1 161 ? 0.753 -7.336 -1.395 1.00 81.94 161 PRO A C 1
ATOM 1274 O O . PRO A 1 161 ? -0.052 -8.196 -1.753 1.00 81.94 161 PRO A O 1
ATOM 1277 N N . THR A 1 162 ? 1.413 -6.573 -2.269 1.00 81.81 162 THR A N 1
ATOM 1278 C CA . THR A 1 162 ? 1.147 -6.560 -3.714 1.00 81.81 162 THR A CA 1
ATOM 1279 C C . THR A 1 162 ? 2.361 -6.112 -4.535 1.00 81.81 162 THR A C 1
ATOM 1281 O O . THR A 1 162 ? 3.325 -5.545 -4.013 1.00 81.81 162 THR A O 1
ATOM 1284 N N . GLY A 1 163 ? 2.281 -6.337 -5.848 1.00 84.75 163 GLY A N 1
ATOM 1285 C CA . GLY A 1 163 ? 3.204 -5.841 -6.866 1.00 84.75 163 GLY A CA 1
ATOM 1286 C C . GLY A 1 163 ? 2.445 -5.218 -8.039 1.00 84.75 163 GLY A C 1
ATOM 1287 O O . GLY A 1 163 ? 1.242 -4.985 -7.961 1.00 84.75 163 GLY A O 1
ATOM 1288 N N . GLY A 1 164 ? 3.144 -4.912 -9.129 1.00 84.44 164 GLY A N 1
ATOM 1289 C CA . GLY A 1 164 ? 2.496 -4.450 -10.355 1.00 84.44 164 GLY A CA 1
ATOM 1290 C C . GLY A 1 164 ? 3.493 -3.999 -11.413 1.00 84.44 164 GLY A C 1
ATOM 1291 O O . GLY A 1 164 ? 4.285 -3.087 -11.172 1.00 84.44 164 GLY A O 1
ATOM 1292 N N . ILE A 1 165 ? 3.447 -4.648 -12.577 1.00 84.00 165 ILE A N 1
ATOM 1293 C CA . ILE A 1 165 ? 4.253 -4.295 -13.759 1.00 84.00 165 ILE A CA 1
ATOM 1294 C C . ILE A 1 165 ? 3.483 -4.436 -15.085 1.00 84.00 165 ILE A C 1
ATOM 1296 O O . ILE A 1 165 ? 4.039 -4.157 -16.142 1.00 84.00 165 ILE A O 1
ATOM 1300 N N . THR A 1 166 ? 2.225 -4.885 -15.051 1.00 89.75 166 THR A N 1
ATOM 1301 C CA . THR A 1 166 ? 1.408 -5.179 -16.239 1.00 89.75 166 THR A CA 1
ATOM 1302 C C . THR A 1 166 ? 0.043 -4.505 -16.176 1.00 89.75 166 THR A C 1
ATOM 1304 O O . THR A 1 166 ? -0.457 -4.191 -15.097 1.00 89.75 166 THR A O 1
ATOM 1307 N N . ARG A 1 167 ? -0.580 -4.326 -17.350 1.00 92.75 167 ARG A N 1
ATOM 1308 C CA . ARG A 1 167 ? -1.942 -3.785 -17.485 1.00 92.75 167 ARG A CA 1
ATOM 1309 C C . ARG A 1 167 ? -2.984 -4.696 -16.841 1.00 92.75 167 ARG A C 1
ATOM 1311 O O . ARG A 1 167 ? -3.838 -4.193 -16.122 1.00 92.75 167 ARG A O 1
ATOM 1318 N N . ASP A 1 168 ? -2.896 -6.005 -17.058 1.00 93.75 168 ASP A N 1
ATOM 1319 C CA . ASP A 1 168 ? -3.736 -6.983 -16.366 1.00 93.75 168 ASP A CA 1
ATOM 1320 C C . ASP A 1 168 ? -3.312 -7.107 -14.894 1.00 93.75 168 ASP A C 1
ATOM 1322 O O . ASP A 1 168 ? -2.138 -7.358 -14.598 1.00 93.75 168 ASP A O 1
ATOM 1326 N N . LEU A 1 169 ? -4.265 -6.917 -13.975 1.00 93.00 169 LEU A N 1
ATOM 1327 C CA . LEU A 1 169 ? -4.014 -6.984 -12.531 1.00 93.00 169 LEU A CA 1
ATOM 1328 C C . LEU A 1 169 ? -4.309 -8.348 -11.918 1.00 93.00 169 LEU A C 1
ATOM 1330 O O . LEU A 1 169 ? -3.955 -8.548 -10.758 1.00 93.00 169 LEU A O 1
ATOM 1334 N N . TYR A 1 170 ? -4.935 -9.284 -12.640 1.00 94.75 170 TYR A N 1
ATOM 1335 C CA . TYR A 1 170 ? -5.491 -10.499 -12.038 1.00 94.75 170 TYR A CA 1
ATOM 1336 C C . TYR A 1 170 ? -4.451 -11.267 -11.212 1.00 94.75 170 TYR A C 1
ATOM 1338 O O . TYR A 1 170 ? -4.692 -11.605 -10.054 1.00 94.75 170 TYR A O 1
ATOM 1346 N N . SER A 1 171 ? -3.251 -11.456 -11.768 1.00 91.44 171 SER A N 1
ATOM 1347 C CA . SER A 1 171 ? -2.140 -12.132 -11.081 1.00 91.44 171 SER A CA 1
ATOM 1348 C C . SER A 1 171 ? -1.666 -11.438 -9.796 1.00 91.44 171 SER A C 1
ATOM 1350 O O . SER A 1 171 ? -1.081 -12.094 -8.939 1.00 91.44 171 SER A O 1
ATOM 1352 N N . GLN A 1 172 ? -1.898 -10.130 -9.660 1.00 90.88 172 GLN A N 1
ATOM 1353 C CA . GLN A 1 172 ? -1.499 -9.333 -8.497 1.00 90.88 172 GLN A CA 1
ATOM 1354 C C . GLN A 1 172 ? -2.576 -9.310 -7.411 1.00 90.88 172 GLN A C 1
ATOM 1356 O O . GLN A 1 172 ? -2.258 -9.073 -6.245 1.00 90.88 172 GLN A O 1
ATOM 1361 N N . ILE A 1 173 ? -3.841 -9.524 -7.791 1.00 93.38 173 ILE A N 1
ATOM 1362 C CA . ILE A 1 173 ? -4.980 -9.294 -6.901 1.00 93.38 173 ILE A CA 1
ATOM 1363 C C . ILE A 1 173 ? -5.799 -10.549 -6.576 1.00 93.38 173 ILE A C 1
ATOM 1365 O O . ILE A 1 173 ? -6.593 -10.512 -5.645 1.00 93.38 173 ILE A O 1
ATOM 1369 N N . ASN A 1 174 ? -5.609 -11.667 -7.284 1.00 94.69 174 ASN A N 1
ATOM 1370 C CA . ASN A 1 174 ? -6.420 -12.878 -7.093 1.00 94.69 174 ASN A CA 1
ATOM 1371 C C . ASN A 1 174 ? -6.397 -13.439 -5.657 1.00 94.69 174 ASN A C 1
ATOM 1373 O O . ASN A 1 174 ? -7.387 -14.000 -5.204 1.00 94.69 174 ASN A O 1
ATOM 1377 N N . GLY A 1 175 ? -5.309 -13.239 -4.907 1.00 94.19 175 GLY A N 1
ATOM 1378 C CA . GLY A 1 175 ? -5.213 -13.648 -3.505 1.00 94.19 175 GLY A CA 1
ATOM 1379 C C . GLY A 1 175 ? -6.149 -12.877 -2.564 1.00 94.19 175 GLY A C 1
ATOM 1380 O O . GLY A 1 175 ? -6.316 -13.286 -1.419 1.00 94.19 175 GLY A O 1
ATOM 1381 N N . TRP A 1 176 ? -6.747 -11.774 -3.019 1.00 94.81 176 TRP A N 1
ATOM 1382 C CA . TRP A 1 176 ? -7.715 -10.971 -2.263 1.00 94.81 176 TRP A CA 1
ATOM 1383 C C . TRP A 1 176 ? -9.167 -11.425 -2.457 1.00 94.81 176 TRP A C 1
ATOM 1385 O O . TRP A 1 176 ? -10.081 -10.759 -1.980 1.00 94.81 176 TRP A O 1
ATOM 1395 N N . ASP A 1 177 ? -9.387 -12.537 -3.156 1.00 97.12 177 ASP A N 1
ATOM 1396 C CA . ASP A 1 177 ? -10.699 -13.165 -3.283 1.00 97.12 177 ASP A CA 1
ATOM 1397 C C . ASP A 1 177 ? -11.20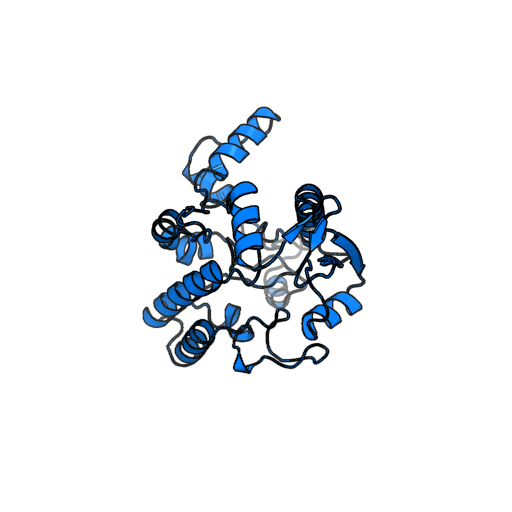5 -13.637 -1.907 1.00 97.12 177 ASP A C 1
ATOM 1399 O O . ASP A 1 177 ? -10.521 -14.390 -1.203 1.00 97.12 177 ASP A O 1
ATOM 1403 N N . ALA A 1 178 ? -12.407 -13.198 -1.520 1.00 97.31 178 ALA A N 1
ATOM 1404 C CA . ALA A 1 178 ? -13.002 -13.557 -0.239 1.00 97.31 178 ALA A CA 1
ATOM 1405 C C . ALA A 1 178 ? -13.290 -15.064 -0.116 1.00 97.31 178 ALA A C 1
ATOM 1407 O O . ALA A 1 178 ? -13.303 -15.580 1.003 1.00 97.31 178 ALA A O 1
ATOM 1408 N N . ASP A 1 179 ? -13.440 -15.786 -1.231 1.00 97.44 179 ASP A N 1
ATOM 1409 C CA . ASP A 1 179 ? -13.624 -17.243 -1.234 1.00 97.44 179 ASP A CA 1
ATOM 1410 C C . ASP A 1 179 ? -12.372 -17.994 -0.743 1.00 97.44 179 ASP A C 1
ATOM 1412 O O . ASP A 1 179 ? -12.447 -19.160 -0.350 1.00 97.44 179 ASP A O 1
ATOM 1416 N N . LEU A 1 180 ? -11.208 -17.331 -0.724 1.00 97.06 180 LEU A N 1
ATOM 1417 C CA . LEU A 1 180 ? -9.950 -17.893 -0.226 1.00 97.06 180 LEU A CA 1
ATOM 1418 C C . LEU A 1 180 ? -9.739 -17.673 1.280 1.00 97.06 180 LEU A C 1
ATOM 1420 O O . LEU A 1 180 ? -8.730 -18.133 1.832 1.00 97.06 180 LEU A O 1
ATOM 1424 N N . ILE A 1 181 ? -10.651 -16.961 1.952 1.00 97.38 181 ILE A N 1
ATOM 1425 C CA . ILE A 1 181 ? -10.547 -16.667 3.381 1.00 97.38 181 ILE A CA 1
ATOM 1426 C C . ILE A 1 181 ? -10.769 -17.941 4.196 1.00 97.38 181 ILE A C 1
ATOM 1428 O O . ILE A 1 181 ? -11.783 -18.627 4.092 1.00 97.38 181 ILE A O 1
ATOM 1432 N N . VAL A 1 182 ? -9.818 -18.209 5.086 1.00 97.50 182 VAL A N 1
ATOM 1433 C CA . VAL A 1 182 ? -9.890 -19.260 6.106 1.00 97.50 182 VAL A CA 1
ATOM 1434 C C . VAL A 1 182 ? -9.821 -18.635 7.505 1.00 97.50 182 VAL A C 1
ATOM 1436 O O . VAL A 1 182 ? -9.328 -17.507 7.639 1.00 97.50 182 VAL A O 1
ATOM 1439 N N . PRO A 1 183 ? -10.279 -19.334 8.564 1.00 96.81 183 PRO A N 1
ATOM 1440 C CA . PRO A 1 183 ? -10.185 -18.832 9.933 1.00 96.81 183 PRO A CA 1
ATOM 1441 C C . PRO A 1 183 ? -8.761 -18.413 10.328 1.00 96.81 183 PRO A C 1
ATOM 1443 O O . PRO A 1 183 ? -7.776 -19.004 9.873 1.00 96.81 183 PRO A O 1
ATOM 1446 N N . LEU A 1 184 ? -8.648 -17.422 11.219 1.00 96.44 184 LEU A N 1
ATOM 1447 C CA . LEU A 1 184 ? -7.359 -17.013 11.790 1.00 96.44 184 LEU A CA 1
ATOM 1448 C C . LEU A 1 184 ? -6.642 -18.215 12.422 1.00 96.44 184 LEU A C 1
ATOM 1450 O O . LEU A 1 184 ? -7.266 -19.087 13.029 1.00 96.44 184 LEU A O 1
ATOM 1454 N N . GLY A 1 185 ? -5.323 -18.276 12.249 1.00 96.25 185 GLY A N 1
ATOM 1455 C CA . GLY A 1 185 ? -4.500 -19.417 12.654 1.00 96.25 185 GLY A CA 1
ATOM 1456 C C . GLY A 1 185 ? -4.386 -20.520 11.594 1.00 96.25 185 GLY A C 1
ATOM 1457 O O . GLY A 1 185 ? -3.500 -21.364 11.707 1.00 96.25 185 GLY A O 1
ATOM 1458 N N . GLN A 1 186 ? -5.208 -20.504 10.539 1.00 96.88 186 GLN A N 1
ATOM 1459 C CA . GLN A 1 186 ? -5.117 -21.457 9.429 1.00 96.88 186 GLN A CA 1
ATOM 1460 C C . GLN A 1 186 ? -4.407 -20.843 8.221 1.00 96.88 186 GLN A C 1
ATOM 1462 O O . GLN A 1 186 ? -4.616 -19.679 7.875 1.00 96.88 186 GLN A O 1
ATOM 1467 N N . ARG A 1 187 ? -3.568 -21.647 7.558 1.00 95.44 187 ARG A N 1
ATOM 1468 C CA . ARG A 1 187 ? -2.924 -21.278 6.293 1.00 95.44 187 ARG A CA 1
ATOM 1469 C C . ARG A 1 187 ? -3.913 -21.482 5.144 1.00 95.44 187 ARG A C 1
ATOM 1471 O O . ARG A 1 187 ? -4.356 -22.606 4.923 1.00 95.44 187 ARG A O 1
ATOM 1478 N N . GLY A 1 188 ? -4.216 -20.409 4.419 1.00 91.12 188 GLY A N 1
ATOM 1479 C CA . GLY A 1 188 ? -5.024 -20.427 3.196 1.00 91.12 188 GLY A CA 1
ATOM 1480 C C . GLY A 1 188 ? -4.196 -20.127 1.944 1.00 91.12 188 GLY A C 1
ATOM 1481 O O . GLY A 1 188 ? -2.990 -19.891 2.029 1.00 91.12 188 GLY A O 1
ATOM 1482 N N . SER A 1 189 ? -4.856 -20.133 0.785 1.00 92.62 189 SER A N 1
ATOM 1483 C CA . SER A 1 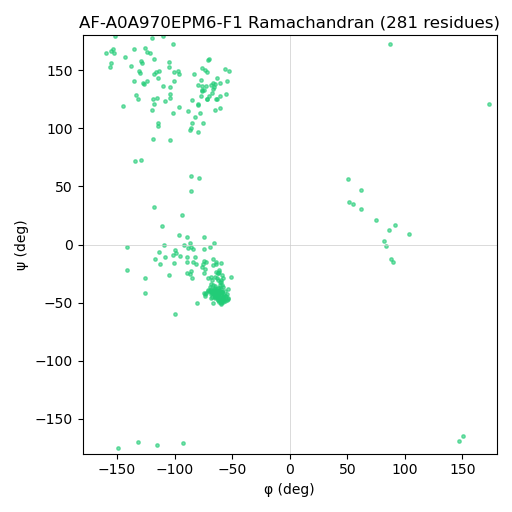189 ? -4.274 -19.705 -0.499 1.00 92.62 189 SER A CA 1
ATOM 1484 C C . SER A 1 189 ? -4.449 -18.206 -0.776 1.00 92.62 189 SER A C 1
ATOM 1486 O O . SER A 1 189 ? -3.859 -17.700 -1.726 1.00 92.62 189 SER A O 1
ATOM 1488 N N . GLY A 1 190 ? -5.265 -17.517 0.026 1.00 92.69 190 GLY A N 1
ATOM 1489 C CA . GLY A 1 190 ? -5.506 -16.079 -0.066 1.00 92.69 190 GLY A CA 1
ATOM 1490 C C . GLY A 1 190 ? -4.587 -15.241 0.824 1.00 92.69 190 GLY A C 1
ATOM 1491 O O . GLY A 1 190 ? -3.627 -15.729 1.423 1.00 92.69 190 GLY A O 1
ATOM 1492 N N . GLN A 1 191 ? -4.908 -13.955 0.908 1.00 91.38 191 GLN A N 1
ATOM 1493 C CA . GLN A 1 191 ? -4.102 -12.940 1.575 1.00 91.38 191 GLN A CA 1
ATOM 1494 C C . GLN A 1 191 ? -4.175 -12.971 3.102 1.00 91.38 191 GLN A C 1
ATOM 1496 O O . GLN A 1 191 ? -5.180 -13.318 3.729 1.00 91.38 191 GLN A O 1
ATOM 1501 N N . GLY A 1 192 ? -3.074 -12.505 3.696 1.00 92.31 192 GLY A N 1
ATOM 1502 C CA . GLY A 1 192 ? -2.831 -12.494 5.133 1.00 92.31 192 GLY A CA 1
ATOM 1503 C C . GLY A 1 192 ? -3.809 -11.644 5.962 1.00 92.31 192 GLY A C 1
ATOM 1504 O O . GLY A 1 192 ? -4.019 -11.878 7.149 1.00 92.31 192 GLY A O 1
ATOM 1505 N N . SER A 1 193 ? -4.422 -10.644 5.348 1.00 92.50 193 SER A N 1
ATOM 1506 C CA . SER A 1 193 ? -5.247 -9.638 6.023 1.00 92.50 193 SER A CA 1
ATOM 1507 C C . SER A 1 193 ? -6.694 -10.069 6.261 1.00 92.50 193 SER A C 1
ATOM 1509 O O . SER A 1 193 ? -7.384 -9.428 7.045 1.00 92.50 193 SER A O 1
ATOM 1511 N N . ARG A 1 194 ? -7.164 -11.137 5.595 1.00 94.94 194 ARG A N 1
ATOM 1512 C CA . ARG A 1 194 ? -8.565 -11.605 5.652 1.00 94.94 194 ARG A CA 1
ATOM 1513 C C . ARG A 1 194 ? -9.561 -10.497 5.278 1.00 94.94 194 ARG A C 1
ATOM 1515 O O . ARG A 1 194 ? -10.660 -10.427 5.823 1.00 94.94 194 ARG A O 1
ATOM 1522 N N . TRP A 1 195 ? -9.171 -9.625 4.347 1.00 95.38 195 TRP A N 1
ATOM 1523 C CA . TRP A 1 195 ? -10.060 -8.589 3.833 1.00 95.38 195 TRP A CA 1
ATOM 1524 C C . TRP A 1 195 ? -11.239 -9.225 3.091 1.00 95.38 195 TRP A C 1
ATOM 1526 O O . TRP A 1 195 ? -11.054 -9.885 2.074 1.00 95.38 195 TRP A O 1
ATOM 1536 N N . TYR A 1 196 ? -12.447 -9.027 3.619 1.00 97.06 196 TYR A N 1
ATOM 1537 C CA . TYR A 1 196 ? -13.687 -9.517 3.031 1.00 97.06 196 TYR A CA 1
ATOM 1538 C C . TYR A 1 196 ? -14.401 -8.378 2.303 1.00 97.06 196 TYR A C 1
ATOM 1540 O O . TYR A 1 196 ? -14.908 -7.455 2.942 1.00 97.06 196 TYR A O 1
ATOM 1548 N N . ASN A 1 197 ? -14.486 -8.466 0.976 1.00 97.94 197 ASN A N 1
ATOM 1549 C CA . ASN A 1 197 ? -15.258 -7.531 0.165 1.00 97.94 197 ASN A CA 1
ATOM 1550 C C . ASN A 1 197 ? -15.890 -8.257 -1.035 1.00 97.94 197 ASN A C 1
ATOM 1552 O O . ASN A 1 197 ? -15.200 -8.838 -1.878 1.00 97.94 197 ASN A O 1
ATOM 1556 N N . LEU A 1 198 ? -17.225 -8.235 -1.102 1.00 98.19 198 LEU A N 1
ATOM 1557 C CA . LEU A 1 198 ? -17.994 -8.940 -2.133 1.00 98.19 198 LEU A CA 1
ATOM 1558 C C . LEU A 1 198 ? -17.812 -8.337 -3.529 1.00 98.19 198 LEU A C 1
ATOM 1560 O O . LEU A 1 198 ? -17.814 -9.072 -4.513 1.00 98.19 198 LEU A O 1
ATOM 1564 N N . GLU A 1 199 ? -17.638 -7.021 -3.624 1.00 98.38 199 GLU A N 1
ATOM 1565 C CA . GLU A 1 199 ? -17.449 -6.345 -4.906 1.00 98.38 199 GLU A CA 1
ATOM 1566 C C . GLU A 1 199 ? -16.050 -6.613 -5.464 1.00 98.38 199 GLU A C 1
ATOM 1568 O O . GLU A 1 199 ? -15.903 -6.969 -6.631 1.00 98.38 199 GLU A O 1
ATOM 1573 N N . ALA A 1 200 ? -15.026 -6.555 -4.610 1.00 97.81 200 ALA A N 1
ATOM 1574 C CA . ALA A 1 200 ? -13.674 -6.977 -4.958 1.00 97.81 200 ALA A CA 1
ATOM 1575 C C . ALA A 1 200 ? -13.654 -8.436 -5.448 1.00 97.81 200 ALA A C 1
ATOM 1577 O O . ALA A 1 200 ? -13.058 -8.736 -6.482 1.00 97.81 200 ALA A O 1
ATOM 1578 N N . THR A 1 201 ? -14.375 -9.322 -4.755 1.00 98.50 201 THR A N 1
ATOM 1579 C CA . THR A 1 201 ? -14.525 -10.737 -5.132 1.00 98.50 201 THR A CA 1
ATOM 1580 C C . THR A 1 201 ? -15.205 -10.896 -6.495 1.00 98.50 201 THR A C 1
ATOM 1582 O O . THR A 1 201 ? -14.674 -11.580 -7.370 1.00 98.50 201 THR A O 1
ATOM 1585 N N . ARG A 1 202 ? -16.324 -10.194 -6.733 1.00 98.69 202 ARG A N 1
ATOM 1586 C CA . ARG A 1 202 ? -17.010 -10.171 -8.038 1.00 98.69 202 ARG A CA 1
ATOM 1587 C C . ARG A 1 202 ? -16.057 -9.756 -9.160 1.00 98.69 202 ARG A C 1
ATOM 1589 O O . ARG A 1 202 ? -16.004 -10.421 -10.194 1.00 98.69 202 ARG A O 1
ATOM 1596 N N . ILE A 1 203 ? -15.299 -8.680 -8.950 1.00 98.56 203 ILE A N 1
ATOM 1597 C CA . ILE A 1 203 ? -14.342 -8.156 -9.929 1.00 98.56 203 ILE A CA 1
ATOM 1598 C C . ILE A 1 203 ? -13.244 -9.183 -10.231 1.00 98.56 203 ILE A C 1
ATOM 1600 O O . ILE A 1 203 ? -12.954 -9.434 -11.401 1.00 98.56 203 ILE A O 1
ATOM 1604 N N . ILE A 1 204 ? -12.673 -9.826 -9.207 1.00 98.12 204 ILE A N 1
ATOM 1605 C CA . ILE A 1 204 ? -11.656 -10.877 -9.376 1.00 98.12 204 ILE A CA 1
ATOM 1606 C C . ILE A 1 204 ? -12.220 -12.053 -10.191 1.00 98.12 204 ILE A C 1
ATOM 1608 O O . ILE A 1 204 ? -11.566 -12.537 -11.118 1.00 98.12 204 ILE A O 1
ATOM 1612 N N . HIS A 1 205 ? -13.452 -12.485 -9.910 1.00 98.62 205 HIS A N 1
ATOM 1613 C CA . HIS A 1 205 ? -14.107 -13.571 -10.650 1.00 98.62 205 HIS A CA 1
ATOM 1614 C C . HIS A 1 205 ? -14.428 -13.209 -12.103 1.00 98.62 205 HIS A C 1
ATOM 1616 O O . HIS A 1 205 ? -14.463 -14.095 -12.960 1.00 98.62 205 HIS A O 1
ATOM 1622 N N . GLU A 1 206 ? -14.703 -11.939 -12.402 1.00 98.31 206 GLU A N 1
ATOM 1623 C CA . GLU A 1 206 ? -14.877 -11.459 -13.777 1.00 98.31 206 GLU A CA 1
ATOM 1624 C C . GLU A 1 206 ? -13.545 -11.354 -14.519 1.00 98.31 206 GLU A C 1
ATOM 1626 O O . GLU A 1 206 ? -13.461 -11.796 -15.666 1.00 98.31 206 GLU A O 1
ATOM 1631 N N . LEU A 1 207 ? -12.493 -10.861 -13.857 1.00 97.69 207 LEU A N 1
ATOM 1632 C CA . LEU A 1 207 ? -11.139 -10.808 -14.412 1.00 97.69 207 LEU A CA 1
ATOM 1633 C C . LEU A 1 207 ? -10.647 -12.190 -14.849 1.00 97.69 207 LEU A C 1
ATOM 1635 O O . LEU A 1 207 ? -10.090 -12.326 -15.934 1.00 97.69 207 LEU A O 1
ATOM 1639 N N . ALA A 1 208 ? -10.947 -13.233 -14.070 1.00 97.50 208 ALA A N 1
ATOM 1640 C CA . ALA A 1 208 ? -10.603 -14.617 -14.402 1.00 97.50 208 ALA A CA 1
ATOM 1641 C C . ALA A 1 208 ? -11.220 -15.130 -15.724 1.00 97.50 208 ALA A C 1
ATOM 1643 O O . ALA A 1 208 ? -10.809 -16.176 -16.228 1.00 97.50 208 ALA A O 1
ATOM 1644 N N . LYS A 1 209 ? -12.237 -14.444 -16.266 1.00 97.88 209 LYS A N 1
ATOM 1645 C CA . LYS A 1 209 ? -13.022 -14.876 -17.436 1.00 97.88 209 LYS A CA 1
ATOM 1646 C C . LYS A 1 209 ? -12.746 -14.054 -18.695 1.00 97.88 209 LYS A C 1
ATOM 1648 O O . LYS A 1 209 ? -13.226 -14.429 -19.765 1.00 97.88 209 LYS A O 1
ATOM 1653 N N . VAL A 1 210 ? -12.030 -12.937 -18.588 1.00 97.56 210 VAL A N 1
ATOM 1654 C CA . VAL A 1 210 ? -11.765 -12.031 -19.714 1.00 97.56 210 VAL A CA 1
ATOM 1655 C C . VAL A 1 210 ? -10.330 -12.168 -20.209 1.00 97.56 210 VAL A C 1
ATOM 1657 O O . VAL A 1 210 ? -9.443 -12.626 -19.495 1.00 97.56 210 VAL A O 1
ATOM 1660 N N . HIS A 1 211 ? -10.093 -11.780 -21.462 1.00 97.25 211 HIS A N 1
ATOM 1661 C CA . HIS A 1 211 ? -8.740 -11.775 -22.011 1.00 97.25 211 HIS A CA 1
ATOM 1662 C C . HIS A 1 211 ? -7.894 -10.705 -21.291 1.00 97.25 211 HIS A C 1
ATOM 1664 O O . HIS A 1 211 ? -8.375 -9.571 -21.171 1.00 97.25 211 HIS A O 1
ATOM 1670 N N . PRO A 1 212 ? -6.653 -11.005 -20.865 1.00 95.31 212 PRO A N 1
ATOM 1671 C CA . PRO A 1 212 ? -5.818 -10.065 -20.106 1.00 95.31 212 PRO A CA 1
ATOM 1672 C C . PRO A 1 212 ? -5.537 -8.757 -20.865 1.00 95.31 212 PRO A C 1
ATOM 1674 O O . PRO A 1 212 ? -5.444 -7.695 -20.261 1.00 95.31 212 PRO A O 1
ATOM 1677 N N . ASP A 1 213 ? -5.487 -8.809 -22.199 1.00 95.81 213 ASP A N 1
ATOM 1678 C CA . ASP A 1 213 ? -5.268 -7.615 -23.035 1.00 95.81 213 ASP A CA 1
ATOM 1679 C C . ASP A 1 213 ? -6.549 -6.825 -23.366 1.00 95.81 213 ASP A C 1
ATOM 1681 O O . ASP A 1 213 ? -6.484 -5.802 -24.050 1.00 95.81 213 ASP A O 1
ATOM 1685 N N . SER A 1 214 ? -7.724 -7.287 -22.926 1.00 97.31 214 SER A N 1
ATOM 1686 C CA . SER A 1 214 ? -8.993 -6.617 -23.235 1.00 97.31 214 SER A CA 1
ATOM 1687 C C . SER A 1 214 ? -9.179 -5.324 -22.440 1.00 97.31 214 SER A C 1
ATOM 1689 O O . SER A 1 214 ? -8.760 -5.218 -21.287 1.00 97.31 214 SER A O 1
ATOM 1691 N N . ASP A 1 215 ? -9.898 -4.360 -23.019 1.00 97.50 215 ASP A N 1
ATOM 1692 C CA . ASP A 1 215 ? -10.289 -3.140 -22.300 1.00 97.50 215 ASP A CA 1
ATOM 1693 C C . ASP A 1 215 ? -11.139 -3.454 -21.069 1.00 97.50 215 ASP A C 1
ATOM 1695 O O . ASP A 1 215 ? -10.972 -2.820 -20.030 1.00 97.50 215 ASP A O 1
ATOM 1699 N N . ARG A 1 216 ? -11.950 -4.519 -21.131 1.00 97.88 216 ARG A N 1
ATOM 1700 C CA . ARG A 1 216 ? -12.724 -4.984 -19.980 1.00 97.88 216 ARG A CA 1
ATOM 1701 C C . ARG A 1 216 ? -11.840 -5.429 -18.810 1.00 97.88 216 ARG A C 1
ATOM 1703 O O . ARG A 1 216 ? -12.208 -5.160 -17.672 1.00 97.88 216 ARG A O 1
ATOM 1710 N N . SER A 1 217 ? -10.690 -6.075 -19.053 1.00 97.75 217 SER A N 1
ATOM 1711 C CA . SER A 1 217 ? -9.744 -6.408 -17.968 1.00 97.75 217 SER A CA 1
ATOM 1712 C C . SER A 1 217 ? -9.236 -5.136 -17.283 1.00 97.75 217 SER A C 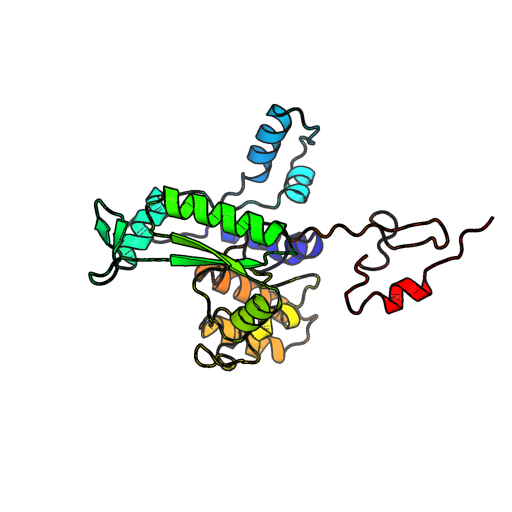1
ATOM 1714 O O . SER A 1 217 ? -9.256 -5.017 -16.058 1.00 97.75 217 SER A O 1
ATOM 1716 N N . TYR A 1 218 ? -8.870 -4.130 -18.075 1.00 97.19 218 TYR A N 1
ATOM 1717 C CA . TYR A 1 218 ? -8.388 -2.859 -17.549 1.00 97.19 218 TYR A CA 1
ATOM 1718 C C . TYR A 1 218 ? -9.455 -2.087 -16.754 1.00 97.19 218 TYR A C 1
ATOM 1720 O O . TYR A 1 218 ? -9.175 -1.593 -15.661 1.00 97.19 218 TYR A O 1
ATOM 1728 N N . GLU A 1 219 ? -10.688 -2.020 -17.260 1.00 97.88 219 GLU A N 1
ATOM 1729 C CA . GLU A 1 219 ? -11.826 -1.413 -16.557 1.00 97.88 219 GLU A CA 1
ATOM 1730 C C . GLU A 1 219 ? -12.080 -2.084 -15.203 1.00 97.88 219 GLU A C 1
ATOM 1732 O O . GLU A 1 219 ? -12.203 -1.399 -14.188 1.00 97.88 219 GLU A O 1
ATOM 1737 N N . LEU A 1 220 ? -12.082 -3.419 -15.170 1.00 98.25 220 LEU A N 1
ATOM 1738 C CA . LEU A 1 220 ? -12.224 -4.193 -13.938 1.00 98.25 220 LEU A CA 1
ATOM 1739 C C . LEU A 1 220 ? -11.074 -3.925 -12.960 1.00 98.25 220 LEU A C 1
ATOM 1741 O O . LEU A 1 220 ? -11.308 -3.735 -11.769 1.00 98.25 220 LEU A O 1
ATOM 1745 N N . GLY A 1 221 ? -9.834 -3.842 -13.448 1.00 96.12 221 GLY A N 1
ATOM 1746 C CA . GLY A 1 221 ? -8.691 -3.445 -12.627 1.00 96.12 221 GLY A CA 1
ATOM 1747 C C . GLY A 1 221 ? -8.875 -2.054 -12.008 1.00 96.12 221 GLY A C 1
ATOM 1748 O O . GLY A 1 221 ? -8.595 -1.851 -10.827 1.00 96.12 221 GLY A O 1
ATOM 1749 N N . MET A 1 222 ? -9.409 -1.102 -12.776 1.00 96.75 222 MET A N 1
ATOM 1750 C CA . MET A 1 222 ? -9.709 0.254 -12.313 1.00 96.75 222 MET A CA 1
ATOM 1751 C C . MET A 1 222 ? -10.833 0.281 -11.263 1.00 96.75 222 MET A C 1
ATOM 1753 O O . MET A 1 222 ? -10.742 1.022 -10.281 1.00 96.75 222 MET A O 1
ATOM 1757 N N . GLU A 1 223 ? -11.880 -0.529 -11.447 1.00 97.50 223 GLU A N 1
ATOM 1758 C CA . GLU A 1 223 ? -12.946 -0.741 -10.458 1.00 97.50 223 GLU A CA 1
ATOM 1759 C C . GLU A 1 223 ? -12.368 -1.311 -9.151 1.00 97.50 223 GLU A C 1
ATOM 1761 O O . GLU A 1 223 ? -12.602 -0.744 -8.081 1.00 97.50 223 GLU A O 1
ATOM 1766 N N . PHE A 1 224 ? -11.532 -2.355 -9.230 1.00 96.94 224 PHE A N 1
ATOM 1767 C CA . PHE A 1 224 ? -10.897 -2.969 -8.057 1.00 96.94 224 PHE A CA 1
ATOM 1768 C C . PHE A 1 224 ? -10.064 -1.962 -7.264 1.00 96.94 224 PHE A C 1
ATOM 1770 O O . PHE A 1 224 ? -10.161 -1.897 -6.038 1.00 96.94 224 PHE A O 1
ATOM 1777 N N . MET A 1 225 ? -9.269 -1.143 -7.965 1.00 95.56 225 MET A N 1
ATOM 1778 C CA . MET A 1 225 ? -8.445 -0.116 -7.330 1.00 95.56 225 MET A CA 1
ATOM 1779 C C . MET A 1 225 ? -9.290 0.850 -6.498 1.00 95.56 225 MET A C 1
ATOM 1781 O O . MET A 1 225 ? -8.917 1.167 -5.372 1.00 95.56 225 MET A O 1
ATOM 1785 N N . LYS A 1 226 ? -10.441 1.292 -7.015 1.00 96.44 226 LYS A N 1
ATOM 1786 C CA . LYS A 1 226 ? -11.352 2.188 -6.286 1.00 96.44 226 LYS A CA 1
ATOM 1787 C C . LYS A 1 226 ? -11.937 1.506 -5.050 1.00 96.44 226 LYS A C 1
ATOM 1789 O O . LYS A 1 226 ? -11.908 2.108 -3.981 1.00 96.44 226 LYS A O 1
ATOM 1794 N N . VAL A 1 227 ? -12.376 0.251 -5.175 1.00 97.06 227 VAL A N 1
ATOM 1795 C CA . VAL A 1 227 ? -12.930 -0.534 -4.056 1.00 97.06 227 VAL A CA 1
ATOM 1796 C C . VAL A 1 227 ? -11.908 -0.687 -2.932 1.00 97.06 227 VAL A C 1
ATOM 1798 O O . VAL A 1 227 ? -12.193 -0.357 -1.783 1.00 97.06 227 VAL A O 1
ATOM 1801 N N . ALA A 1 228 ? -10.686 -1.119 -3.239 1.00 95.00 228 ALA A N 1
ATOM 1802 C CA . ALA A 1 228 ? -9.673 -1.265 -2.199 1.00 95.00 228 ALA A CA 1
ATOM 1803 C C . ALA A 1 228 ? -9.115 0.085 -1.705 1.00 95.00 228 ALA A C 1
ATOM 1805 O O . ALA A 1 228 ? -8.630 0.151 -0.582 1.00 95.00 228 ALA A O 1
ATOM 1806 N N . ILE A 1 229 ? -9.216 1.187 -2.459 1.00 94.50 229 ILE A N 1
ATOM 1807 C CA . ILE A 1 229 ? -8.944 2.528 -1.909 1.00 94.50 229 ILE A CA 1
ATOM 1808 C C . ILE A 1 229 ? -9.996 2.915 -0.862 1.00 94.50 229 ILE A C 1
ATOM 1810 O O . ILE A 1 229 ? -9.637 3.495 0.161 1.00 94.50 229 ILE A O 1
ATOM 1814 N N . GLN A 1 230 ? -11.269 2.597 -1.107 1.00 94.50 230 GLN A N 1
ATOM 1815 C CA . GLN A 1 230 ? -12.364 2.888 -0.180 1.00 94.50 230 GLN A CA 1
ATOM 1816 C C . GLN A 1 230 ? -12.237 2.096 1.128 1.00 94.50 230 GLN A C 1
ATOM 1818 O O . GLN A 1 230 ? -12.421 2.673 2.198 1.00 94.50 230 GLN A O 1
ATOM 1823 N N . ASP A 1 231 ? -11.879 0.813 1.043 1.00 94.31 231 ASP A N 1
ATOM 1824 C CA . ASP A 1 231 ? -11.752 -0.071 2.213 1.00 94.31 231 ASP A CA 1
ATOM 1825 C C . ASP A 1 231 ? -10.378 -0.005 2.895 1.00 94.31 231 ASP A C 1
ATOM 1827 O O . ASP A 1 231 ? -10.251 -0.349 4.069 1.00 94.31 231 ASP A O 1
ATOM 1831 N N . LEU A 1 232 ? -9.347 0.425 2.163 1.00 92.75 232 LEU A N 1
ATOM 1832 C CA . LEU A 1 232 ? -7.967 0.568 2.625 1.00 92.75 232 LEU A CA 1
ATOM 1833 C C . LEU A 1 232 ? -7.420 -0.697 3.333 1.00 92.75 232 LEU A C 1
ATOM 1835 O O . LEU A 1 232 ? -6.937 -0.608 4.465 1.00 92.75 232 LEU A O 1
ATOM 1839 N N . PRO A 1 233 ? -7.435 -1.883 2.682 1.00 92.12 233 PRO A N 1
ATOM 1840 C CA . PRO A 1 233 ? -7.071 -3.154 3.319 1.00 92.12 233 PRO A CA 1
ATOM 1841 C C . PRO A 1 233 ? -5.602 -3.216 3.765 1.00 92.12 233 PRO A C 1
ATOM 1843 O O . PRO A 1 233 ? -5.215 -4.083 4.547 1.00 92.12 233 PRO A O 1
ATOM 1846 N N . PHE A 1 234 ? -4.777 -2.297 3.261 1.00 90.81 234 PHE A N 1
ATOM 1847 C CA . PHE A 1 234 ? -3.473 -1.955 3.805 1.00 90.81 234 PHE A CA 1
ATOM 1848 C C . PHE A 1 234 ? -3.118 -0.501 3.463 1.00 90.81 234 PHE A C 1
ATOM 1850 O O . PHE A 1 234 ? -3.694 0.114 2.564 1.00 90.81 234 PHE A O 1
ATOM 1857 N N . ILE A 1 235 ? -2.107 0.042 4.147 1.00 89.62 235 ILE A N 1
ATOM 1858 C CA . ILE A 1 235 ? -1.614 1.405 3.922 1.00 89.62 235 ILE A CA 1
ATOM 1859 C C . ILE A 1 235 ? -0.183 1.342 3.387 1.00 89.62 235 ILE A C 1
ATOM 1861 O O . ILE A 1 235 ? 0.767 1.080 4.121 1.00 89.62 235 ILE A O 1
ATOM 1865 N N . GLY A 1 236 ? -0.019 1.585 2.085 1.00 86.94 236 GLY A N 1
ATOM 1866 C CA . GLY A 1 236 ? 1.302 1.666 1.457 1.00 86.94 236 GLY A CA 1
ATOM 1867 C C . GLY A 1 236 ? 2.000 2.999 1.745 1.00 86.94 236 GLY A C 1
ATOM 1868 O O . GLY A 1 236 ? 1.429 4.053 1.461 1.00 86.94 236 GLY A O 1
ATOM 1869 N N . PHE A 1 237 ? 3.239 2.948 2.244 1.00 81.44 237 PHE A N 1
ATOM 1870 C CA . PHE A 1 237 ? 4.038 4.120 2.643 1.00 81.44 237 PHE A CA 1
ATOM 1871 C C . PHE A 1 237 ? 5.276 4.378 1.757 1.00 81.44 237 PHE A C 1
ATOM 1873 O O . PHE A 1 237 ? 5.784 5.493 1.755 1.00 81.44 237 PHE A O 1
ATOM 1880 N N . HIS A 1 238 ? 5.734 3.403 0.963 1.00 80.38 238 HIS A N 1
ATOM 1881 C CA . HIS A 1 238 ? 6.632 3.614 -0.184 1.00 80.38 238 HIS A CA 1
ATOM 1882 C C . HIS A 1 238 ? 6.556 2.423 -1.156 1.00 80.38 238 HIS A C 1
ATOM 1884 O O . HIS A 1 238 ? 6.088 1.341 -0.795 1.00 80.38 238 HIS A O 1
ATOM 1890 N N . SER A 1 239 ? 7.059 2.603 -2.379 1.00 82.00 239 SER A N 1
ATOM 1891 C CA . SER A 1 239 ? 7.382 1.495 -3.290 1.00 82.00 239 SER A CA 1
ATOM 1892 C C . SER A 1 239 ? 8.689 0.835 -2.852 1.00 82.00 239 SER A C 1
ATOM 1894 O O . SER A 1 239 ? 9.637 1.533 -2.492 1.00 82.00 239 SER A O 1
ATOM 1896 N N . GLY A 1 240 ? 8.759 -0.497 -2.835 1.00 77.69 240 GLY A N 1
ATOM 1897 C CA . GLY A 1 240 ? 9.971 -1.206 -2.413 1.00 77.69 240 GLY A CA 1
ATOM 1898 C C . GLY A 1 240 ? 11.171 -0.867 -3.301 1.00 77.69 240 GLY A C 1
ATOM 1899 O O . GLY A 1 240 ? 11.095 -1.008 -4.518 1.00 77.69 240 GLY A O 1
ATOM 1900 N N . ILE A 1 241 ? 12.286 -0.459 -2.694 1.00 79.88 241 ILE A N 1
ATOM 1901 C CA . ILE A 1 241 ? 13.560 -0.237 -3.387 1.00 79.88 241 ILE A CA 1
ATOM 1902 C C . ILE A 1 241 ? 14.471 -1.413 -3.057 1.00 79.88 241 ILE A C 1
ATOM 1904 O O . ILE A 1 241 ? 14.701 -1.730 -1.888 1.00 79.88 241 ILE A O 1
ATOM 1908 N N . LYS A 1 242 ? 15.001 -2.069 -4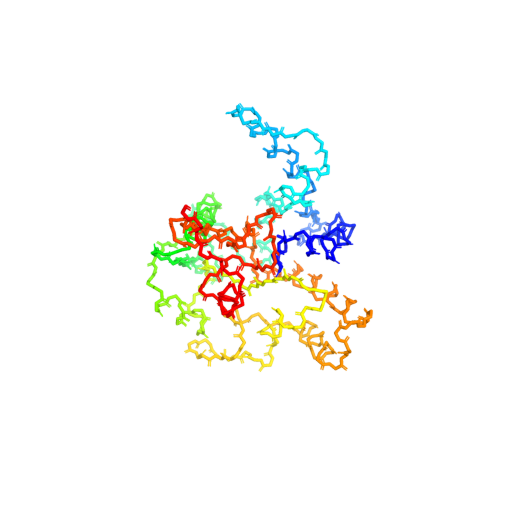.089 1.00 81.06 242 LYS A N 1
ATOM 1909 C CA . LYS A 1 242 ? 15.955 -3.167 -3.930 1.00 81.06 242 LYS A CA 1
ATOM 1910 C C . LYS A 1 242 ? 17.335 -2.700 -4.355 1.00 81.06 242 LYS A C 1
ATOM 1912 O O . LYS A 1 242 ? 17.525 -2.264 -5.485 1.00 81.06 242 LYS A O 1
ATOM 1917 N N . PHE A 1 243 ? 18.295 -2.824 -3.447 1.00 84.00 243 PHE A N 1
ATOM 1918 C CA . PHE A 1 243 ? 19.697 -2.599 -3.758 1.00 84.00 243 PHE A CA 1
ATOM 1919 C C . PHE A 1 243 ? 20.311 -3.909 -4.253 1.00 84.00 243 PHE A C 1
ATOM 1921 O O . PHE A 1 243 ? 20.374 -4.881 -3.499 1.00 84.00 243 PHE A O 1
ATOM 1928 N N . VAL A 1 244 ? 20.726 -3.948 -5.520 1.00 88.69 244 VAL A N 1
ATOM 1929 C CA . VAL A 1 244 ? 21.316 -5.140 -6.142 1.00 88.69 244 VAL A CA 1
ATOM 1930 C C . VAL A 1 244 ? 22.746 -4.825 -6.587 1.00 88.69 244 VAL A C 1
ATOM 1932 O O . VAL A 1 244 ? 22.950 -4.345 -7.699 1.00 88.69 244 VAL A O 1
ATOM 1935 N N . PRO A 1 245 ? 23.753 -5.061 -5.732 1.00 89.19 245 PRO A N 1
ATOM 1936 C CA . PRO A 1 245 ? 25.138 -4.870 -6.128 1.00 89.19 245 PRO A CA 1
ATOM 1937 C C . PRO A 1 245 ? 25.575 -5.975 -7.095 1.00 89.19 245 PRO A C 1
ATOM 1939 O O . PRO A 1 245 ? 25.327 -7.159 -6.863 1.00 89.19 245 PRO A O 1
ATOM 1942 N N . THR A 1 246 ? 26.278 -5.582 -8.152 1.00 90.69 246 THR A N 1
ATOM 1943 C CA . THR A 1 246 ? 26.914 -6.489 -9.113 1.00 90.69 246 THR A CA 1
ATOM 1944 C C . THR A 1 246 ? 28.425 -6.301 -9.067 1.00 90.69 246 THR A C 1
ATOM 1946 O O . THR A 1 246 ? 28.914 -5.205 -8.798 1.00 90.69 246 THR A O 1
ATOM 1949 N N . ASN A 1 247 ? 29.181 -7.366 -9.326 1.00 91.62 247 ASN A N 1
ATOM 1950 C CA . ASN A 1 247 ? 30.638 -7.322 -9.356 1.00 91.62 247 ASN A CA 1
ATOM 1951 C C . ASN A 1 247 ? 31.139 -7.719 -10.746 1.00 91.62 247 ASN A C 1
ATOM 1953 O O . ASN A 1 247 ? 30.997 -8.875 -11.144 1.00 91.62 247 ASN A O 1
ATOM 1957 N N . SER A 1 248 ? 31.782 -6.772 -11.431 1.00 93.56 248 SER A N 1
ATOM 1958 C CA . SER A 1 248 ? 32.288 -6.962 -12.789 1.00 93.56 248 SER A CA 1
ATOM 1959 C C . SER A 1 248 ? 33.751 -7.414 -12.874 1.00 93.56 248 SER A C 1
ATOM 1961 O O . SER A 1 248 ? 34.406 -7.166 -13.879 1.00 93.56 248 SER A O 1
ATOM 1963 N N . THR A 1 249 ? 34.294 -8.075 -11.842 1.00 95.75 249 THR A N 1
ATOM 1964 C CA . THR A 1 249 ? 35.660 -8.636 -11.883 1.00 95.75 249 THR A CA 1
ATOM 1965 C C . THR A 1 249 ? 35.807 -9.762 -12.914 1.00 95.75 249 THR A C 1
ATOM 1967 O O . THR A 1 249 ? 36.869 -9.893 -13.518 1.00 95.75 249 THR A O 1
ATOM 1970 N N . TYR A 1 250 ? 34.770 -10.587 -13.112 1.00 95.25 250 TYR A N 1
ATOM 1971 C CA . TYR A 1 250 ? 34.824 -11.756 -14.012 1.00 95.25 250 TYR A CA 1
ATOM 1972 C C . TYR A 1 250 ? 33.722 -11.786 -15.068 1.00 95.25 250 TYR A C 1
ATOM 1974 O O . TYR A 1 250 ? 33.942 -12.338 -16.143 1.00 95.25 250 TYR A O 1
ATOM 1982 N N . TRP A 1 251 ? 32.569 -11.192 -14.770 1.00 95.25 251 TRP A N 1
ATOM 1983 C CA . TRP A 1 251 ? 31.397 -11.186 -15.638 1.00 95.25 251 TRP A CA 1
ATOM 1984 C C . TRP A 1 251 ? 30.912 -9.757 -15.840 1.00 95.25 251 TRP A C 1
ATOM 1986 O O . TRP A 1 251 ? 30.898 -8.979 -14.894 1.00 95.25 251 TRP A O 1
ATOM 1996 N N . THR A 1 252 ? 30.514 -9.405 -17.051 1.00 95.19 252 THR A N 1
ATOM 1997 C CA . THR A 1 252 ? 29.905 -8.115 -17.389 1.00 95.19 252 THR A CA 1
ATOM 1998 C C . THR A 1 252 ? 28.463 -8.324 -17.846 1.00 95.19 252 THR A C 1
ATOM 2000 O O . THR A 1 252 ? 27.915 -9.421 -17.742 1.00 95.19 252 THR A O 1
ATOM 2003 N N . ASN A 1 253 ? 27.837 -7.247 -18.326 1.00 94.62 253 ASN A N 1
ATOM 2004 C CA . ASN A 1 253 ? 26.487 -7.251 -18.877 1.00 94.62 253 ASN A CA 1
ATOM 2005 C C . ASN A 1 253 ? 25.392 -7.671 -17.879 1.00 94.62 253 ASN A C 1
ATOM 2007 O O . ASN A 1 253 ? 24.364 -8.219 -18.262 1.00 94.62 253 ASN A O 1
ATOM 2011 N N . TYR A 1 254 ? 25.579 -7.395 -16.584 1.00 94.25 254 TYR A N 1
ATOM 2012 C CA . TYR A 1 254 ? 24.473 -7.440 -15.627 1.00 94.25 254 TYR A CA 1
ATOM 2013 C C . TYR A 1 254 ? 23.413 -6.390 -15.995 1.00 94.25 254 TYR A C 1
ATOM 2015 O O . TYR A 1 254 ? 23.787 -5.283 -16.399 1.00 94.25 254 TYR A O 1
ATOM 2023 N N . PRO A 1 255 ? 22.113 -6.688 -15.822 1.00 93.19 255 PRO A N 1
ATOM 2024 C CA . PRO A 1 255 ? 21.072 -5.713 -16.103 1.00 93.19 255 PRO A CA 1
ATOM 2025 C C . PRO A 1 255 ? 21.198 -4.532 -15.138 1.00 93.19 255 PRO A C 1
ATOM 2027 O O . PRO A 1 255 ? 21.441 -4.699 -13.939 1.00 93.19 255 PRO A O 1
ATOM 2030 N N . ASN A 1 256 ? 21.028 -3.330 -15.667 1.00 90.56 256 ASN A N 1
ATOM 2031 C CA . ASN A 1 256 ? 21.088 -2.088 -14.905 1.00 90.56 256 ASN A CA 1
ATOM 2032 C C . ASN A 1 256 ? 20.149 -1.048 -15.537 1.00 90.56 256 ASN A C 1
ATOM 2034 O O . ASN A 1 256 ? 19.409 -1.366 -16.463 1.00 90.56 256 ASN A O 1
ATOM 2038 N N . ALA A 1 257 ? 20.152 0.185 -15.028 1.00 88.12 257 ALA A N 1
ATOM 2039 C CA . ALA A 1 257 ? 19.273 1.237 -15.540 1.00 88.12 257 ALA A CA 1
ATOM 2040 C C . ALA A 1 257 ? 19.553 1.618 -17.011 1.00 88.12 257 ALA A C 1
ATOM 2042 O O . ALA A 1 257 ? 18.630 2.012 -17.714 1.00 88.12 257 ALA A O 1
ATOM 2043 N N . GLU A 1 258 ? 20.795 1.481 -17.485 1.00 90.81 258 GLU A N 1
ATOM 2044 C CA . GLU A 1 258 ? 21.206 1.789 -18.864 1.00 90.81 258 GLU A CA 1
ATOM 2045 C C . GLU A 1 258 ? 20.952 0.615 -19.826 1.00 90.81 258 GLU A C 1
ATOM 2047 O O . GLU A 1 258 ? 20.699 0.827 -21.010 1.00 90.81 258 GLU A O 1
ATOM 2052 N N . ASN A 1 259 ? 20.982 -0.623 -19.319 1.00 91.50 259 ASN A N 1
ATOM 2053 C CA . ASN A 1 259 ? 20.666 -1.843 -20.062 1.00 91.50 259 ASN A CA 1
ATOM 2054 C C . ASN A 1 259 ? 19.641 -2.721 -19.304 1.00 91.50 259 ASN A C 1
ATOM 2056 O O . ASN A 1 259 ? 20.004 -3.761 -18.741 1.00 91.50 259 ASN A O 1
ATOM 2060 N N . PRO A 1 260 ? 18.355 -2.319 -19.248 1.00 90.19 260 PRO A N 1
ATOM 2061 C CA . PRO A 1 260 ? 17.338 -2.963 -18.416 1.00 90.19 260 PRO A CA 1
ATOM 2062 C C . PRO A 1 260 ? 16.671 -4.164 -19.110 1.00 90.19 260 PRO A C 1
ATOM 2064 O O . PRO A 1 260 ? 15.449 -4.305 -19.084 1.00 90.19 260 PRO A O 1
ATOM 2067 N N . TYR A 1 261 ? 17.448 -5.055 -19.739 1.00 91.12 261 TYR A N 1
ATOM 2068 C CA . TYR A 1 261 ? 16.901 -6.226 -20.449 1.00 91.12 261 TYR A CA 1
ATOM 2069 C C . TYR A 1 261 ? 16.176 -7.223 -19.521 1.00 91.12 261 TYR A C 1
ATOM 2071 O O . TYR A 1 261 ? 15.423 -8.082 -19.981 1.00 91.12 261 TYR A O 1
ATOM 2079 N N . ASN A 1 262 ? 16.400 -7.132 -18.206 1.00 88.00 262 ASN A N 1
ATOM 2080 C CA . ASN A 1 262 ? 15.660 -7.854 -17.177 1.00 88.00 262 ASN A CA 1
ATOM 2081 C C . ASN A 1 262 ? 15.689 -7.081 -15.850 1.00 88.00 262 ASN A C 1
ATOM 2083 O O . ASN A 1 262 ? 16.482 -6.160 -15.664 1.00 88.00 262 ASN A O 1
ATOM 2087 N N . GLY A 1 263 ? 14.867 -7.496 -14.889 1.00 85.94 263 GLY A N 1
ATOM 2088 C CA . GLY A 1 263 ? 14.994 -7.042 -13.511 1.00 85.94 263 GLY A CA 1
ATOM 2089 C C . GLY A 1 263 ? 16.268 -7.594 -12.856 1.00 85.94 263 GLY A C 1
ATOM 2090 O O . GLY A 1 263 ? 16.543 -8.785 -13.011 1.00 85.94 263 GLY A O 1
ATOM 2091 N N . PRO A 1 264 ? 17.030 -6.797 -12.082 1.00 87.62 264 PRO A N 1
ATOM 2092 C CA . PRO A 1 264 ? 18.363 -7.180 -11.603 1.00 87.62 264 PRO A CA 1
ATOM 2093 C C . PRO A 1 264 ? 18.379 -8.212 -10.463 1.00 87.62 264 PRO A C 1
ATOM 2095 O O . PRO A 1 264 ? 19.427 -8.516 -9.901 1.00 87.62 264 PRO A O 1
ATOM 2098 N N . TRP A 1 265 ? 17.232 -8.772 -10.090 1.00 86.38 265 TRP A N 1
ATOM 2099 C CA . TRP A 1 265 ? 17.080 -9.592 -8.890 1.00 86.38 265 TRP A CA 1
ATOM 2100 C C . TRP A 1 265 ? 17.511 -11.044 -9.116 1.00 86.38 265 TRP A C 1
ATOM 2102 O O . TRP A 1 265 ? 16.813 -11.829 -9.754 1.00 86.38 265 TRP A O 1
ATOM 2112 N N . TRP A 1 266 ? 18.632 -11.447 -8.519 1.00 84.56 266 TRP A N 1
ATOM 2113 C CA . TRP A 1 266 ? 19.137 -12.820 -8.642 1.00 84.56 266 TRP A CA 1
ATOM 2114 C C . TRP A 1 266 ? 18.362 -13.853 -7.801 1.00 84.56 266 TRP A C 1
ATOM 2116 O O . TRP A 1 266 ? 18.466 -15.051 -8.047 1.00 84.56 266 TRP A O 1
ATOM 2126 N N . TRP A 1 267 ? 17.580 -13.410 -6.811 1.00 84.88 267 TRP A N 1
ATOM 2127 C CA . TRP A 1 267 ? 16.798 -14.280 -5.916 1.00 84.88 267 TRP A CA 1
ATOM 2128 C C . TRP A 1 267 ? 15.365 -14.546 -6.402 1.00 84.88 267 TRP A C 1
ATOM 2130 O O . TRP A 1 267 ? 14.607 -15.257 -5.742 1.00 84.88 267 TRP A O 1
ATOM 2140 N N . TRP A 1 268 ? 14.971 -13.984 -7.545 1.00 82.50 268 TRP A N 1
ATOM 2141 C CA . TRP A 1 268 ? 13.703 -14.293 -8.204 1.00 82.50 268 TRP A CA 1
ATOM 2142 C C . TRP A 1 268 ? 13.909 -15.248 -9.380 1.00 82.50 268 TRP A C 1
ATOM 2144 O O . TRP A 1 268 ? 15.026 -15.549 -9.796 1.00 82.50 268 TRP A O 1
ATOM 2154 N N . SER A 1 269 ? 12.804 -15.723 -9.958 1.00 81.69 269 SER A N 1
ATOM 2155 C CA . SER A 1 269 ? 12.827 -16.691 -11.066 1.00 81.69 269 SER A CA 1
ATOM 2156 C C . SER A 1 269 ? 13.433 -16.148 -12.375 1.00 81.69 269 SER A C 1
ATOM 2158 O O . SER A 1 269 ? 13.470 -16.872 -13.372 1.00 81.69 269 SER A O 1
ATOM 2160 N N . CYS A 1 270 ? 13.906 -14.895 -12.398 1.00 84.44 270 CYS A N 1
ATOM 2161 C CA . CYS A 1 270 ? 14.508 -14.254 -13.563 1.00 84.44 270 CYS A CA 1
ATOM 2162 C C . CYS A 1 270 ? 16.026 -14.460 -13.694 1.00 84.44 270 CYS A C 1
ATOM 2164 O O . CYS A 1 270 ? 16.544 -14.277 -14.793 1.00 84.44 270 CYS A O 1
ATOM 2166 N N . PHE A 1 271 ? 16.742 -14.907 -12.649 1.00 89.94 271 PHE A N 1
ATOM 2167 C CA . PHE A 1 271 ? 18.211 -15.016 -12.703 1.00 89.94 271 PHE A CA 1
ATOM 2168 C C . PHE A 1 271 ? 18.723 -15.928 -13.825 1.00 89.94 271 PHE A C 1
ATOM 2170 O O . PHE A 1 271 ? 19.720 -15.623 -14.471 1.00 89.94 271 PHE A O 1
ATOM 2177 N N . LYS A 1 272 ? 17.985 -16.999 -14.135 1.00 90.00 272 LYS A N 1
ATOM 2178 C CA . LYS A 1 272 ? 18.293 -17.906 -15.254 1.00 90.00 272 LYS A CA 1
ATOM 2179 C C . LYS A 1 272 ? 18.339 -17.217 -16.627 1.00 90.00 272 LYS A C 1
ATOM 2181 O O . LYS A 1 272 ? 18.997 -17.719 -17.529 1.00 90.00 272 LYS A O 1
ATOM 2186 N N . TYR A 1 273 ? 17.630 -16.099 -16.797 1.00 91.00 273 TYR A N 1
ATOM 2187 C CA . TYR A 1 273 ? 17.665 -15.303 -18.026 1.00 91.00 273 TYR A CA 1
ATOM 2188 C C . TYR A 1 273 ? 18.805 -14.283 -18.003 1.00 91.00 273 TYR A C 1
ATOM 2190 O O . TYR A 1 273 ? 19.300 -13.902 -19.048 1.00 91.00 273 TYR A O 1
ATOM 2198 N N . ILE A 1 274 ? 19.261 -13.864 -16.820 1.00 93.00 274 ILE A N 1
ATOM 2199 C CA . ILE A 1 274 ? 20.454 -13.018 -16.690 1.00 93.00 274 ILE A CA 1
ATOM 2200 C C . ILE A 1 274 ? 21.694 -13.818 -17.092 1.00 93.00 274 ILE A C 1
ATOM 2202 O O . ILE A 1 274 ? 22.543 -13.324 -17.821 1.00 93.00 274 ILE A O 1
ATOM 2206 N N . THR A 1 275 ? 21.787 -15.087 -16.681 1.00 92.50 275 THR A N 1
ATOM 2207 C CA . THR A 1 275 ? 22.965 -15.925 -16.960 1.00 92.50 275 THR A CA 1
ATOM 2208 C C . THR A 1 275 ? 23.242 -16.166 -18.444 1.00 92.50 275 THR A C 1
ATOM 2210 O O . THR A 1 275 ? 24.371 -16.503 -18.778 1.00 92.50 275 THR A O 1
ATOM 2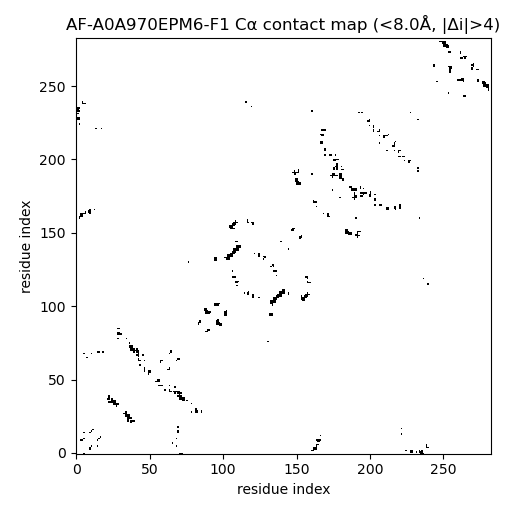213 N N . THR A 1 276 ? 22.248 -16.019 -19.328 1.00 94.00 276 THR A N 1
ATOM 2214 C CA . THR A 1 276 ? 22.446 -16.155 -20.783 1.00 94.00 276 THR A CA 1
ATOM 2215 C C . THR A 1 276 ? 23.007 -14.894 -21.431 1.00 94.00 276 THR A C 1
ATOM 2217 O O . THR A 1 276 ? 23.510 -14.974 -22.544 1.00 94.00 276 THR A O 1
ATOM 2220 N N . GLU A 1 277 ? 22.931 -13.762 -20.734 1.00 94.88 277 GLU A N 1
ATOM 2221 C CA . GLU A 1 277 ? 23.383 -12.452 -21.205 1.00 94.88 277 GLU A CA 1
ATOM 2222 C C . GLU A 1 277 ? 24.753 -12.069 -20.622 1.00 94.88 277 GLU A C 1
ATOM 2224 O O . GLU A 1 277 ? 25.404 -11.162 -21.131 1.00 94.88 277 GLU A O 1
ATOM 2229 N N . LEU A 1 278 ? 25.218 -12.739 -19.558 1.00 94.44 278 LEU A N 1
ATOM 2230 C CA . LEU A 1 278 ? 26.521 -12.447 -18.956 1.00 94.44 278 LEU A CA 1
ATOM 2231 C C . LEU A 1 278 ? 27.671 -12.775 -19.914 1.00 94.44 278 LEU A C 1
ATOM 2233 O O . LEU A 1 278 ? 27.747 -13.867 -20.477 1.00 94.44 278 LEU A O 1
ATOM 2237 N N . GLU A 1 279 ? 28.636 -11.864 -19.996 1.00 95.62 279 GLU A N 1
ATOM 2238 C CA . GLU A 1 279 ? 29.843 -12.032 -20.806 1.00 95.62 279 GLU A CA 1
ATOM 2239 C C . GLU A 1 279 ? 31.085 -12.104 -19.909 1.00 95.62 279 GLU A C 1
ATOM 2241 O O . GLU A 1 279 ? 31.144 -11.414 -18.889 1.00 95.62 279 GLU A O 1
ATOM 2246 N N . PRO A 1 280 ? 32.102 -12.922 -20.236 1.00 95.75 280 PRO A N 1
ATOM 2247 C CA . PRO A 1 280 ? 33.361 -12.882 -19.508 1.00 95.75 280 PRO A CA 1
ATOM 2248 C C . PRO A 1 280 ? 34.064 -11.542 -19.751 1.00 95.75 280 PRO A C 1
ATOM 2250 O O . PRO A 1 280 ? 34.143 -11.068 -20.885 1.00 95.75 280 PRO A O 1
ATOM 2253 N N . VAL A 1 281 ? 34.646 -10.960 -18.703 1.00 94.00 281 VAL A N 1
ATOM 2254 C CA . VAL A 1 281 ? 35.503 -9.772 -18.843 1.00 94.00 281 VAL A CA 1
ATOM 2255 C C . VAL A 1 281 ? 36.689 -10.127 -19.749 1.00 94.00 281 VAL A C 1
ATOM 2257 O O . VAL A 1 281 ? 37.493 -11.000 -19.407 1.00 94.00 281 VAL A O 1
ATOM 2260 N N . GLN A 1 282 ? 36.807 -9.469 -20.906 1.00 82.44 282 GLN A N 1
ATOM 2261 C CA . GLN A 1 282 ? 37.992 -9.600 -21.758 1.00 82.44 282 GLN A CA 1
ATOM 2262 C C . GLN A 1 282 ? 39.195 -8.962 -21.047 1.00 82.44 282 GLN A C 1
ATOM 2264 O O . GLN A 1 282 ? 39.092 -7.852 -20.527 1.00 82.44 282 GLN A O 1
ATOM 2269 N N . LYS A 1 283 ? 40.311 -9.697 -20.984 1.00 59.62 283 LYS A N 1
ATOM 2270 C CA . LYS A 1 283 ? 41.581 -9.217 -20.420 1.00 59.62 283 LYS A CA 1
ATOM 2271 C C . LYS A 1 283 ? 42.333 -8.324 -21.392 1.00 59.62 283 LYS A C 1
ATOM 2273 O O . LYS A 1 283 ? 42.338 -8.672 -22.593 1.00 59.62 283 LYS A O 1
#

pLDDT: mean 93.34, std 5.84, range [57.69, 98.69]

Solvent-accessible surface area (backbone atoms only — not comparable to full-atom values): 16503 Å² total; per-residue (Å²): 99,58,67,48,32,76,37,75,61,32,32,65,70,47,48,62,71,40,44,71,56,46,68,67,37,68,46,78,36,77,80,90,48,70,43,62,51,54,31,67,59,45,25,60,54,53,43,53,51,42,41,75,74,70,46,94,61,82,86,53,66,68,61,31,32,70,76,55,33,81,36,43,76,54,93,49,68,73,58,50,51,37,42,43,43,64,75,56,38,45,82,54,98,90,28,33,26,44,91,90,40,81,44,72,45,54,34,40,23,45,64,88,55,64,62,66,41,29,52,51,42,52,53,50,48,55,54,42,44,74,73,40,44,46,67,48,79,48,70,35,54,68,72,56,44,56,47,26,42,44,15,35,65,67,79,43,66,40,74,83,91,49,49,55,79,60,78,47,43,56,92,55,47,54,40,54,31,42,89,37,59,59,63,76,72,40,75,48,85,27,52,41,77,64,60,76,43,71,65,53,25,52,40,47,61,50,43,78,75,47,57,60,89,36,69,66,26,42,52,41,43,54,52,41,53,52,53,45,61,75,68,45,83,49,83,55,87,73,63,90,82,82,89,72,90,79,71,66,86,57,38,37,68,71,45,41,95,92,50,61,89,49,78,67,49,70,91,47,94,50,31,75,64,49,65,76,56,48,40,72,56,82,130

Radius of gyration: 21.32 Å; Cα contacts (8 Å, |Δi|>4): 389; chains: 1; bounding box: 64×45×53 Å

Sequence (283 aa):
LPILTATSAMSELYYKPLLPWLLEFELDLGDGTTIKPFDPNYAFRIAEYLRSQGYDIPDDEETLIDMFGIGCWKYAPEAAEKLFIKAGLEKRADGWYYKGEPFVINMTYLAETEAQAGRGTIAAYDQLVKFGFNCTLSSVSSAVWDTNGATGNFEIAGYWPTGGITRDLYSQINGWDADLIVPLGQRGSGQGSRWYNLEATRIIHELAKVHPDSDRSYELGMEFMKVAIQDLPFIGFHSGIKFVPTNSTYWTNYPNAENPYNGPWWWWSCFKYITTELEPVQK